Protein AF-A0A9E3W7Q7-F1 (afdb_monomer_lite)

Radius of gyration: 21.69 Å; chains: 1; bounding box: 61×56×69 Å

Structure (mmCIF, N/CA/C/O backbone):
data_AF-A0A9E3W7Q7-F1
#
_entry.id   AF-A0A9E3W7Q7-F1
#
loop_
_atom_site.group_PDB
_atom_site.id
_atom_site.type_symbol
_atom_site.label_atom_id
_atom_site.label_alt_id
_atom_site.label_comp_id
_atom_site.label_asym_id
_atom_site.label_entity_id
_atom_site.label_seq_id
_atom_site.pdbx_PDB_ins_code
_atom_site.Cartn_x
_atom_site.Cartn_y
_atom_site.Cartn_z
_atom_site.occupancy
_atom_site.B_iso_or_equiv
_atom_site.auth_seq_id
_atom_site.auth_comp_id
_atom_site.auth_asym_id
_atom_site.auth_atom_id
_atom_site.pdbx_PDB_model_num
ATOM 1 N N . LEU A 1 1 ? -32.047 -35.140 28.269 1.00 76.88 1 LEU A N 1
ATOM 2 C CA . LEU A 1 1 ? -30.563 -35.147 28.196 1.00 76.88 1 LEU A CA 1
ATOM 3 C C . LEU A 1 1 ? -30.048 -35.182 26.753 1.00 76.88 1 LEU A C 1
ATOM 5 O O . LEU A 1 1 ? -29.357 -34.247 26.372 1.00 76.88 1 LEU A O 1
ATOM 9 N N . ALA A 1 2 ? -30.439 -36.160 25.926 1.00 86.69 2 ALA A N 1
ATOM 10 C CA . ALA A 1 2 ? -29.982 -36.266 24.530 1.00 86.69 2 ALA A CA 1
ATOM 11 C C . ALA A 1 2 ? -30.275 -35.022 23.659 1.00 86.69 2 ALA A C 1
ATOM 13 O O . ALA A 1 2 ? -29.381 -34.527 22.981 1.00 86.69 2 ALA A O 1
ATOM 14 N N . LEU A 1 3 ? -31.487 -34.455 23.742 1.00 88.38 3 LEU A N 1
ATOM 15 C CA . LEU A 1 3 ? -31.876 -33.270 22.959 1.00 88.38 3 LEU A CA 1
ATOM 16 C C . LEU A 1 3 ? -31.024 -32.026 23.289 1.00 88.38 3 LEU A C 1
ATOM 18 O O . LEU A 1 3 ? -30.583 -31.310 22.395 1.00 88.38 3 L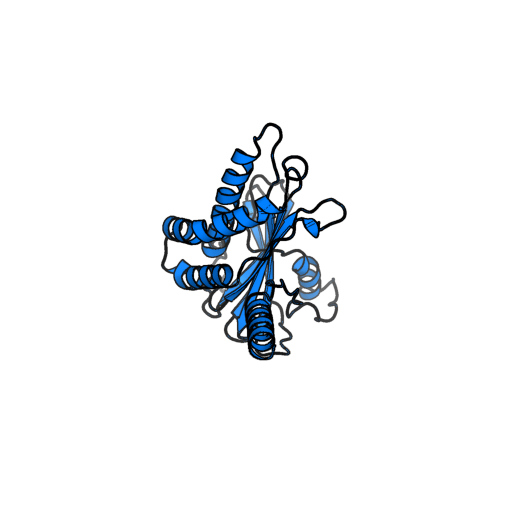EU A O 1
ATOM 22 N N . GLY A 1 4 ? -30.747 -31.794 24.577 1.00 92.69 4 GLY A N 1
ATOM 23 C CA . GLY A 1 4 ? -29.902 -30.680 25.021 1.00 92.69 4 GLY A CA 1
ATOM 24 C C . GLY A 1 4 ? -28.450 -30.837 24.569 1.00 92.69 4 GLY A C 1
ATOM 25 O O . GLY A 1 4 ? -27.809 -29.864 24.187 1.00 92.69 4 GLY A O 1
ATOM 26 N N . MET A 1 5 ? -27.955 -32.074 24.535 1.00 93.19 5 MET A N 1
ATOM 27 C CA . MET A 1 5 ? -26.606 -32.390 24.072 1.00 93.19 5 MET A CA 1
ATOM 28 C C . MET A 1 5 ? -26.451 -32.151 22.560 1.00 93.19 5 MET A C 1
ATOM 30 O O . MET A 1 5 ? -25.458 -31.562 22.137 1.00 93.19 5 MET A O 1
ATOM 34 N N . ILE A 1 6 ? -27.463 -32.512 21.760 1.00 95.31 6 ILE A N 1
ATOM 35 C CA . ILE A 1 6 ? -27.505 -32.220 20.316 1.00 95.31 6 ILE A CA 1
ATOM 36 C C . ILE A 1 6 ? -27.523 -30.705 20.071 1.00 95.31 6 ILE A C 1
ATOM 38 O O . ILE A 1 6 ? -26.766 -30.216 19.235 1.00 95.31 6 ILE A O 1
ATOM 42 N N . LEU A 1 7 ? -28.324 -29.945 20.826 1.00 95.31 7 LEU A N 1
ATOM 43 C CA . LEU A 1 7 ? -28.398 -28.487 20.686 1.00 95.31 7 LEU A CA 1
ATOM 44 C C . LEU A 1 7 ? -27.053 -27.807 21.003 1.00 95.31 7 LEU A C 1
ATOM 46 O O . LEU A 1 7 ? -26.617 -26.922 20.267 1.00 95.31 7 LEU A O 1
ATOM 50 N N . VAL A 1 8 ? -26.369 -28.241 22.068 1.00 94.62 8 VAL A N 1
ATOM 51 C CA . VAL A 1 8 ? -25.037 -27.730 22.433 1.00 94.62 8 VAL A CA 1
ATOM 52 C C . VAL A 1 8 ? -24.010 -28.057 21.350 1.00 94.62 8 VAL A C 1
ATOM 54 O O . VAL A 1 8 ? -23.246 -27.175 20.956 1.00 94.62 8 VAL A O 1
ATOM 57 N N . LEU A 1 9 ? -24.017 -29.283 20.817 1.00 94.31 9 LEU A N 1
ATOM 58 C CA . LEU A 1 9 ? -23.128 -29.682 19.725 1.00 94.31 9 LEU A CA 1
ATOM 59 C C . LEU A 1 9 ? -23.359 -28.815 18.477 1.00 94.31 9 LEU A C 1
ATOM 61 O O . LEU A 1 9 ? -22.406 -28.307 17.887 1.00 94.31 9 LEU A O 1
ATOM 65 N N . LEU A 1 10 ? -24.625 -28.584 18.119 1.00 93.88 10 LEU A N 1
ATOM 66 C CA . LEU A 1 10 ? -25.007 -27.778 16.962 1.00 93.88 10 LEU A CA 1
ATOM 67 C C . LEU A 1 10 ? -24.582 -26.312 17.135 1.00 93.88 10 LEU A C 1
ATOM 69 O O . LEU A 1 10 ? -24.034 -25.720 16.209 1.00 93.88 10 LEU A O 1
ATOM 73 N N . LEU A 1 11 ? -24.728 -25.749 18.340 1.00 92.56 11 LEU A N 1
ATOM 74 C CA . LEU A 1 11 ? -24.236 -24.409 18.678 1.00 92.56 11 LEU A CA 1
ATOM 75 C C . LEU A 1 11 ? -22.706 -24.307 18.617 1.00 92.56 11 LEU A C 1
ATOM 77 O O . LEU A 1 11 ? -22.182 -23.283 18.174 1.00 92.56 11 LEU A O 1
ATOM 81 N N . VAL A 1 12 ? -21.977 -25.348 19.030 1.00 88.81 12 VAL A N 1
ATOM 82 C CA . VAL A 1 12 ? -20.510 -25.395 18.925 1.00 88.81 12 VAL A CA 1
ATOM 83 C C . VAL A 1 12 ? -20.075 -25.472 17.462 1.00 88.81 12 VAL A C 1
ATOM 85 O O . VAL A 1 12 ? -19.219 -24.687 17.060 1.00 88.81 12 VAL A O 1
ATOM 88 N N . ILE A 1 13 ? -20.693 -26.331 16.646 1.00 86.31 13 ILE A N 1
ATOM 89 C CA . ILE A 1 13 ? -20.404 -26.437 15.206 1.00 86.31 13 ILE A CA 1
ATOM 90 C C . ILE A 1 13 ? -20.709 -25.113 14.502 1.00 86.31 13 ILE A C 1
ATOM 92 O O . ILE A 1 13 ? -19.856 -24.589 13.787 1.00 86.31 13 ILE A O 1
ATOM 96 N N . LEU A 1 14 ? -21.872 -24.513 14.767 1.00 86.19 14 LEU A N 1
ATOM 97 C CA . LEU A 1 14 ? -22.245 -23.214 14.209 1.00 86.19 14 LEU A CA 1
ATOM 98 C C . LEU A 1 14 ? -21.237 -22.130 14.626 1.00 86.19 14 LEU A C 1
ATOM 100 O O . LEU A 1 14 ? -20.771 -21.345 13.802 1.00 86.19 14 LEU A O 1
ATOM 104 N N . ARG A 1 15 ? -20.815 -22.122 15.896 1.00 79.44 15 ARG A N 1
ATOM 105 C CA . ARG A 1 15 ? -19.785 -21.208 16.410 1.00 79.44 15 ARG A CA 1
ATOM 106 C C . ARG A 1 15 ? -18.418 -21.438 15.761 1.00 79.44 15 ARG A C 1
ATOM 108 O O . ARG A 1 15 ? -17.702 -20.459 15.555 1.00 79.44 15 ARG A O 1
ATOM 115 N N . LEU A 1 16 ? -18.048 -22.680 15.453 1.00 73.00 16 LEU A N 1
ATOM 116 C CA . LEU A 1 16 ? -16.792 -23.027 14.780 1.00 73.00 16 LEU A CA 1
ATOM 117 C C . LEU A 1 16 ? -16.812 -22.628 13.300 1.00 73.00 16 LEU A C 1
ATOM 119 O O . LEU A 1 16 ? -15.831 -22.064 12.815 1.00 73.00 16 LEU A O 1
ATOM 123 N N . LEU A 1 17 ? -17.941 -22.823 12.614 1.00 69.81 17 LEU A N 1
ATOM 124 C CA . LEU A 1 17 ? -18.146 -22.390 11.229 1.00 69.81 17 LEU A CA 1
ATOM 125 C C . LEU A 1 17 ? -18.129 -20.858 11.095 1.00 69.81 17 LEU A C 1
ATOM 127 O O . LEU A 1 17 ? -17.622 -20.328 10.112 1.00 69.81 17 LEU A O 1
ATOM 131 N N . ILE A 1 18 ? -18.604 -20.133 12.112 1.00 69.44 18 ILE A N 1
ATOM 132 C CA . ILE A 1 18 ? -18.693 -18.664 12.097 1.00 69.44 18 ILE A CA 1
ATOM 133 C C . ILE A 1 18 ? -17.365 -17.969 12.494 1.00 69.44 18 ILE A C 1
ATOM 135 O O . ILE A 1 18 ? -17.230 -16.759 12.306 1.00 69.44 18 ILE A O 1
ATOM 139 N N . ARG A 1 19 ? -16.351 -18.669 13.041 1.00 52.66 19 ARG A N 1
ATOM 140 C CA . ARG A 1 19 ? -15.224 -18.011 13.755 1.00 52.66 19 ARG A CA 1
ATOM 141 C C . ARG A 1 19 ? -13.800 -18.355 13.310 1.00 52.66 19 ARG A C 1
ATOM 143 O O . ARG A 1 19 ? -12.883 -18.295 14.133 1.00 52.66 19 ARG A O 1
ATOM 150 N N . ARG A 1 20 ? -13.535 -18.598 12.025 1.00 59.47 20 ARG A N 1
ATOM 151 C CA . ARG A 1 20 ? -12.150 -18.417 11.549 1.00 59.47 20 ARG A CA 1
ATOM 152 C C . ARG A 1 20 ? -11.875 -16.921 11.422 1.00 59.47 20 ARG A C 1
ATOM 154 O O . ARG A 1 20 ? -12.367 -16.269 10.506 1.00 59.47 20 ARG A O 1
ATOM 161 N N . ARG A 1 21 ? -11.137 -16.361 12.391 1.00 61.50 21 ARG A N 1
ATOM 162 C CA . ARG A 1 21 ? -10.624 -14.988 12.280 1.00 61.50 21 ARG A CA 1
ATOM 163 C C . ARG A 1 21 ? -9.815 -14.897 10.982 1.00 61.50 21 ARG A C 1
ATOM 165 O O . ARG A 1 21 ? -9.013 -15.805 10.750 1.00 61.50 21 ARG A O 1
ATOM 172 N N . PRO A 1 22 ? -10.012 -13.854 10.161 1.00 73.75 22 PRO A N 1
ATOM 173 C CA . PRO A 1 22 ? -9.160 -13.653 9.000 1.00 73.75 22 PRO A CA 1
ATOM 174 C C . PRO A 1 22 ? -7.710 -13.563 9.486 1.00 73.75 22 PRO A C 1
ATOM 176 O O . PRO A 1 22 ? -7.423 -12.863 10.460 1.00 73.75 22 PRO A O 1
ATOM 179 N N . ARG A 1 23 ? -6.825 -14.339 8.862 1.00 78.56 23 ARG A N 1
ATOM 180 C CA . ARG A 1 23 ? -5.383 -14.279 9.089 1.00 78.56 23 ARG A CA 1
ATOM 181 C C . ARG A 1 23 ? -4.770 -13.560 7.903 1.00 78.56 23 ARG A C 1
ATOM 183 O O . ARG A 1 23 ? -5.179 -13.795 6.771 1.00 78.56 23 ARG A O 1
ATOM 190 N N . PHE A 1 24 ? -3.838 -12.665 8.189 1.00 84.75 24 PHE A N 1
ATOM 191 C CA . PHE A 1 24 ? -2.989 -12.087 7.165 1.00 84.75 24 PHE A CA 1
ATOM 192 C C . PHE A 1 24 ? -1.779 -13.006 7.024 1.00 84.75 24 PHE A C 1
ATOM 194 O O . PHE A 1 24 ? -1.037 -13.193 7.990 1.00 84.75 24 PHE A O 1
ATOM 201 N N . GLU A 1 25 ? -1.637 -13.641 5.868 1.00 80.50 25 GLU A N 1
ATOM 202 C CA . GLU A 1 25 ? -0.515 -14.530 5.584 1.00 80.50 25 GLU A CA 1
ATOM 203 C C . GLU A 1 25 ? 0.643 -13.703 5.024 1.00 80.50 25 GLU A C 1
ATOM 205 O O . GLU A 1 25 ? 0.461 -12.863 4.144 1.00 80.50 25 GLU A O 1
ATOM 210 N N . LEU A 1 26 ? 1.833 -13.891 5.594 1.00 73.25 26 LEU A N 1
ATOM 211 C CA . LEU A 1 26 ? 3.051 -13.273 5.087 1.00 73.25 26 LEU A CA 1
ATOM 212 C C . LEU A 1 26 ? 3.592 -14.168 3.980 1.00 73.25 26 LEU A C 1
ATOM 214 O O . LEU A 1 26 ? 4.138 -15.234 4.256 1.00 73.25 26 LEU A O 1
ATOM 218 N N . PHE A 1 27 ? 3.418 -13.731 2.739 1.00 81.06 27 PHE A N 1
ATOM 219 C CA . PHE A 1 27 ? 3.989 -14.407 1.585 1.00 81.06 27 PHE A CA 1
ATOM 220 C C . PHE A 1 27 ? 5.389 -13.885 1.293 1.00 81.06 27 PHE A C 1
ATOM 222 O O . PHE A 1 27 ? 5.650 -12.680 1.336 1.00 81.06 27 PHE A O 1
ATOM 229 N N . THR A 1 28 ? 6.282 -14.812 0.972 1.00 83.75 28 THR A N 1
ATOM 230 C CA . THR A 1 28 ? 7.589 -14.495 0.415 1.00 83.75 28 THR A CA 1
ATOM 231 C C . THR A 1 28 ? 7.403 -14.126 -1.060 1.00 83.75 28 THR A C 1
ATOM 233 O O . THR A 1 28 ? 6.804 -14.918 -1.789 1.00 83.75 28 THR A O 1
ATOM 236 N N . PRO A 1 29 ? 7.884 -12.955 -1.518 1.00 85.31 29 PRO A N 1
ATOM 237 C CA . PRO A 1 29 ? 7.726 -12.568 -2.913 1.00 85.31 29 PRO A CA 1
ATOM 238 C C . PRO A 1 29 ? 8.500 -13.526 -3.835 1.00 85.31 29 PRO A C 1
ATOM 240 O O . PRO A 1 29 ? 9.513 -14.101 -3.416 1.00 85.31 29 PRO A O 1
ATOM 243 N N . PRO A 1 30 ? 8.083 -13.681 -5.105 1.00 85.50 30 PRO A N 1
ATOM 244 C CA . PRO A 1 30 ? 8.624 -14.691 -6.029 1.00 85.50 30 PRO A CA 1
ATOM 245 C C . PRO A 1 30 ? 10.111 -14.496 -6.364 1.00 85.50 30 PRO A C 1
ATOM 247 O O . PRO A 1 30 ? 10.754 -15.385 -6.920 1.00 85.50 30 PRO A O 1
ATOM 250 N N . TYR A 1 31 ? 10.655 -13.326 -6.038 1.00 87.38 31 TYR A N 1
ATOM 251 C CA . TYR A 1 31 ? 12.037 -12.923 -6.271 1.00 87.38 31 TYR A CA 1
ATOM 252 C C . TYR A 1 31 ? 12.907 -12.951 -4.999 1.00 87.38 31 TYR A C 1
ATOM 254 O O . TYR A 1 31 ? 14.067 -12.550 -5.044 1.00 87.38 31 TYR A O 1
ATOM 262 N N . ALA A 1 32 ? 12.383 -13.390 -3.848 1.00 85.94 32 ALA A N 1
ATOM 263 C CA . ALA A 1 32 ? 13.155 -13.394 -2.598 1.00 85.94 32 ALA A CA 1
ATOM 264 C C . ALA A 1 32 ? 14.272 -14.448 -2.569 1.00 85.94 32 ALA A C 1
ATOM 266 O O . ALA A 1 32 ? 15.260 -14.269 -1.867 1.00 85.94 32 ALA A O 1
ATOM 267 N N . ASN A 1 33 ? 14.104 -15.543 -3.317 1.00 83.88 33 ASN A N 1
ATOM 268 C CA . ASN A 1 33 ? 15.030 -16.679 -3.330 1.00 83.88 33 ASN A CA 1
ATOM 269 C C . ASN A 1 33 ? 16.037 -16.616 -4.489 1.00 83.88 33 ASN A C 1
ATOM 271 O O . ASN A 1 33 ? 16.704 -17.607 -4.784 1.00 83.88 33 ASN A O 1
ATOM 275 N N . VAL A 1 34 ? 16.138 -15.472 -5.169 1.00 83.62 34 VAL A N 1
ATOM 276 C CA . VAL A 1 34 ? 17.119 -15.278 -6.240 1.00 83.62 34 VAL A CA 1
ATOM 277 C C . VAL A 1 34 ? 18.520 -15.239 -5.614 1.00 83.62 34 VAL A C 1
ATOM 279 O O . VAL A 1 34 ? 18.724 -14.475 -4.665 1.00 83.62 34 VAL A O 1
ATOM 282 N N . PRO A 1 35 ? 19.492 -16.030 -6.113 1.00 87.69 35 PRO A N 1
ATOM 283 C CA . PRO A 1 35 ? 20.858 -15.998 -5.604 1.00 87.69 35 PRO A CA 1
ATOM 284 C C . PRO A 1 35 ? 21.438 -14.575 -5.604 1.00 87.69 35 PRO A C 1
ATOM 286 O O . PRO A 1 35 ? 21.110 -13.781 -6.492 1.00 87.69 35 PRO A O 1
ATOM 289 N N . PRO A 1 36 ? 22.306 -14.224 -4.639 1.00 88.81 36 PRO A N 1
ATOM 290 C CA . PRO A 1 36 ? 22.989 -12.938 -4.654 1.00 88.81 36 PRO A CA 1
ATOM 291 C C . PRO A 1 36 ? 23.775 -12.749 -5.954 1.00 88.81 36 PRO A C 1
ATOM 293 O O . PRO A 1 36 ? 24.607 -13.580 -6.321 1.00 88.81 36 PRO A O 1
ATOM 296 N N . MET A 1 37 ? 23.513 -11.648 -6.650 1.00 91.00 37 MET A N 1
ATOM 297 C CA . MET A 1 37 ? 24.225 -11.257 -7.862 1.00 91.00 37 MET A CA 1
ATOM 298 C C . MET A 1 37 ? 25.388 -10.324 -7.514 1.00 91.00 37 MET A C 1
ATOM 300 O O . MET A 1 37 ? 25.354 -9.598 -6.519 1.00 91.00 37 MET A O 1
ATOM 304 N N . ALA A 1 38 ? 26.431 -10.307 -8.347 1.00 93.88 38 ALA A N 1
ATOM 305 C CA . ALA A 1 38 ? 27.590 -9.448 -8.121 1.00 93.88 38 ALA A CA 1
ATOM 306 C C . ALA A 1 38 ? 27.182 -7.953 -8.121 1.00 93.88 38 ALA A C 1
ATOM 308 O O . ALA A 1 38 ? 26.633 -7.489 -9.127 1.00 93.88 38 ALA A O 1
ATOM 309 N N . PRO A 1 39 ? 27.483 -7.169 -7.062 1.00 93.19 39 PRO A N 1
ATOM 310 C CA . PRO A 1 39 ? 27.057 -5.766 -6.951 1.00 93.19 39 PRO A CA 1
ATOM 311 C C . PRO A 1 39 ? 27.607 -4.833 -8.037 1.00 93.19 39 PRO A C 1
ATOM 313 O O . PRO A 1 39 ? 27.055 -3.762 -8.271 1.00 93.19 39 PRO A O 1
ATOM 316 N N . SER A 1 40 ? 28.693 -5.225 -8.708 1.00 95.12 40 SER A N 1
ATOM 317 C CA . SER A 1 40 ? 29.266 -4.493 -9.844 1.00 95.12 40 SER A CA 1
ATOM 318 C C . SER A 1 40 ? 28.431 -4.608 -11.125 1.00 95.12 40 SER A C 1
ATOM 320 O O . SER A 1 40 ? 28.627 -3.830 -12.057 1.00 95.12 40 SER A O 1
ATOM 322 N N . THR A 1 41 ? 27.491 -5.554 -11.187 1.00 93.88 41 THR A N 1
ATOM 323 C CA . THR A 1 41 ? 26.603 -5.758 -12.338 1.00 93.88 41 THR A CA 1
ATOM 324 C C . THR A 1 41 ? 25.315 -4.949 -12.194 1.00 93.88 41 THR A C 1
ATOM 326 O O . THR A 1 41 ? 24.871 -4.643 -11.087 1.00 93.88 41 THR A O 1
ATOM 329 N N . ASN A 1 42 ? 24.653 -4.643 -13.315 1.00 92.31 42 ASN A N 1
ATOM 330 C CA . ASN A 1 42 ? 23.340 -3.985 -13.289 1.00 92.31 42 ASN A CA 1
ATOM 331 C C . ASN A 1 42 ? 22.311 -4.784 -12.479 1.00 92.31 42 ASN A C 1
ATOM 333 O O . ASN A 1 42 ? 21.555 -4.202 -11.706 1.00 92.31 42 ASN A O 1
ATOM 337 N N . ALA A 1 43 ? 22.315 -6.109 -12.619 1.00 90.88 43 ALA A N 1
ATOM 338 C CA . ALA A 1 43 ? 21.373 -6.979 -11.932 1.00 90.88 43 ALA A CA 1
ATOM 339 C C . ALA A 1 43 ? 21.616 -7.007 -10.409 1.00 90.88 43 ALA A C 1
ATOM 341 O O . ALA A 1 43 ? 20.667 -6.867 -9.643 1.00 90.88 43 ALA A O 1
ATOM 342 N N . GLY A 1 44 ? 22.878 -7.047 -9.960 1.00 92.25 44 GLY A N 1
ATOM 343 C CA . GLY A 1 44 ? 23.214 -6.929 -8.535 1.00 92.25 44 GLY A CA 1
ATOM 344 C C . GLY A 1 44 ? 22.839 -5.574 -7.931 1.00 92.25 44 GLY A C 1
ATOM 345 O O . GLY A 1 44 ? 22.298 -5.523 -6.827 1.00 92.25 44 GLY A O 1
ATOM 346 N N . ARG A 1 45 ? 23.032 -4.469 -8.669 1.00 93.44 45 ARG A N 1
ATOM 347 C CA . ARG A 1 45 ? 22.561 -3.142 -8.226 1.00 93.44 45 ARG A CA 1
ATOM 348 C C . ARG A 1 45 ? 21.041 -3.098 -8.076 1.00 93.44 45 ARG A C 1
ATOM 350 O O . ARG A 1 45 ? 20.560 -2.599 -7.063 1.00 93.44 45 ARG A O 1
ATOM 357 N N . ARG A 1 46 ? 20.303 -3.661 -9.043 1.00 93.81 46 ARG A N 1
ATOM 358 C CA . ARG A 1 46 ? 18.835 -3.789 -9.008 1.00 93.81 46 ARG A CA 1
ATOM 359 C C . ARG A 1 46 ? 18.353 -4.606 -7.822 1.00 93.81 46 ARG A C 1
ATOM 361 O O . ARG A 1 46 ? 17.512 -4.129 -7.068 1.00 93.81 46 ARG A O 1
ATOM 368 N N . GLN A 1 47 ? 18.950 -5.776 -7.602 1.00 90.81 47 GLN A N 1
ATOM 369 C CA . GLN A 1 47 ? 18.655 -6.623 -6.447 1.00 90.81 47 GLN A CA 1
ATOM 370 C C . GLN A 1 47 ? 18.853 -5.866 -5.125 1.00 90.81 47 GLN A C 1
ATOM 372 O O . GLN A 1 47 ? 18.037 -6.006 -4.217 1.00 90.81 47 GLN A O 1
ATOM 377 N N . GLY A 1 48 ? 19.889 -5.023 -5.031 1.00 90.31 48 GLY A N 1
ATOM 378 C CA . GLY A 1 48 ? 20.169 -4.216 -3.843 1.00 90.31 48 GLY A CA 1
ATOM 379 C C . GLY A 1 48 ? 19.050 -3.237 -3.481 1.00 90.31 48 GLY A C 1
ATOM 380 O O . GLY A 1 48 ? 18.694 -3.129 -2.311 1.00 90.31 48 GLY A O 1
ATOM 381 N N . TRP A 1 49 ? 18.459 -2.549 -4.463 1.00 92.81 49 TRP A N 1
ATOM 382 C CA . TRP A 1 49 ? 17.414 -1.557 -4.189 1.00 92.81 49 TRP A CA 1
ATOM 383 C C . TRP A 1 49 ? 15.981 -2.117 -4.244 1.00 92.81 49 TRP A C 1
ATOM 385 O O . TRP A 1 49 ? 15.070 -1.549 -3.642 1.00 92.81 49 TRP A O 1
ATOM 395 N N . GLN A 1 50 ? 15.772 -3.264 -4.894 1.00 92.44 50 GLN A N 1
ATOM 396 C CA . GLN A 1 50 ? 14.462 -3.893 -5.091 1.00 92.44 50 GLN A CA 1
ATOM 397 C C . GLN A 1 50 ? 13.687 -4.143 -3.786 1.00 92.44 50 GLN A C 1
ATOM 399 O O . GLN A 1 50 ? 12.482 -3.895 -3.726 1.00 92.44 50 GLN A O 1
ATOM 404 N N . PHE A 1 51 ? 14.356 -4.589 -2.718 1.00 89.81 51 PHE A N 1
ATOM 405 C CA . PHE A 1 51 ? 13.704 -4.871 -1.429 1.00 89.81 51 PHE A CA 1
ATOM 406 C C . PHE A 1 51 ? 13.183 -3.614 -0.715 1.00 89.81 51 PHE A C 1
ATOM 408 O O . PHE A 1 51 ? 12.342 -3.713 0.181 1.00 89.81 51 PHE A O 1
ATOM 415 N N . HIS A 1 52 ? 13.635 -2.425 -1.118 1.00 93.44 52 HIS A N 1
ATOM 416 C CA . HIS A 1 52 ? 13.157 -1.154 -0.574 1.00 93.44 52 HIS A CA 1
ATOM 417 C C . HIS A 1 52 ? 11.873 -0.656 -1.254 1.00 93.44 52 HIS A C 1
ATOM 419 O O . HIS A 1 52 ? 11.218 0.244 -0.734 1.00 93.44 52 HIS A O 1
ATOM 425 N N . ALA A 1 53 ? 11.459 -1.271 -2.365 1.00 94.56 53 ALA A N 1
ATOM 426 C CA . ALA A 1 53 ? 10.230 -0.934 -3.074 1.00 94.56 53 ALA A CA 1
ATOM 427 C C . ALA A 1 53 ? 8.992 -1.524 -2.368 1.00 94.56 53 ALA A C 1
ATOM 429 O O . ALA A 1 53 ? 8.547 -2.644 -2.643 1.00 94.56 53 ALA A O 1
ATOM 430 N N . GLN A 1 54 ? 8.437 -0.772 -1.418 1.00 94.62 54 GLN A N 1
ATOM 431 C CA . GLN A 1 54 ? 7.370 -1.268 -0.540 1.00 94.62 54 GLN A CA 1
ATOM 432 C C . GLN A 1 54 ? 5.963 -1.159 -1.137 1.00 94.62 54 GLN A C 1
ATOM 434 O O . GLN A 1 54 ? 5.089 -1.933 -0.752 1.00 94.62 54 GLN A O 1
ATOM 439 N N . ASN A 1 55 ? 5.718 -0.211 -2.041 1.00 95.56 55 ASN A N 1
ATOM 440 C CA . ASN A 1 55 ? 4.398 0.063 -2.612 1.00 95.56 55 ASN A CA 1
ATOM 441 C C . ASN A 1 55 ? 4.513 0.805 -3.958 1.00 95.56 55 ASN A C 1
ATOM 443 O O . ASN A 1 55 ? 5.615 0.969 -4.485 1.00 95.56 55 ASN A O 1
ATOM 447 N N . ASP A 1 56 ? 3.380 1.225 -4.514 1.00 95.56 56 ASP A N 1
ATOM 448 C CA . ASP A 1 56 ? 3.261 1.908 -5.805 1.00 95.56 56 ASP A CA 1
ATOM 449 C C . ASP A 1 56 ? 3.227 3.438 -5.724 1.00 95.56 56 ASP A C 1
ATOM 451 O O . ASP A 1 56 ? 2.999 4.085 -6.750 1.00 95.56 56 ASP A O 1
ATOM 455 N N . GLN A 1 57 ? 3.426 4.030 -4.540 1.00 93.44 57 GLN A N 1
ATOM 456 C CA . GLN A 1 57 ? 3.278 5.473 -4.384 1.00 93.44 57 GLN A CA 1
ATOM 457 C C . GLN A 1 57 ? 4.218 6.216 -5.339 1.00 93.44 57 GLN A C 1
ATOM 459 O O . GLN A 1 57 ? 5.385 5.830 -5.500 1.00 93.44 57 GLN A O 1
ATOM 464 N N . PRO A 1 58 ? 3.728 7.279 -5.996 1.00 88.69 58 PRO A N 1
ATOM 465 C CA . PRO A 1 58 ? 4.580 8.124 -6.811 1.00 88.69 58 PRO A CA 1
ATOM 466 C C . PRO A 1 58 ? 5.629 8.825 -5.938 1.00 88.69 58 PRO A C 1
ATOM 468 O O . PRO A 1 58 ? 5.429 8.980 -4.727 1.00 88.69 58 PRO A O 1
ATOM 471 N N . PRO A 1 59 ? 6.734 9.288 -6.543 1.00 86.56 59 PRO A N 1
ATOM 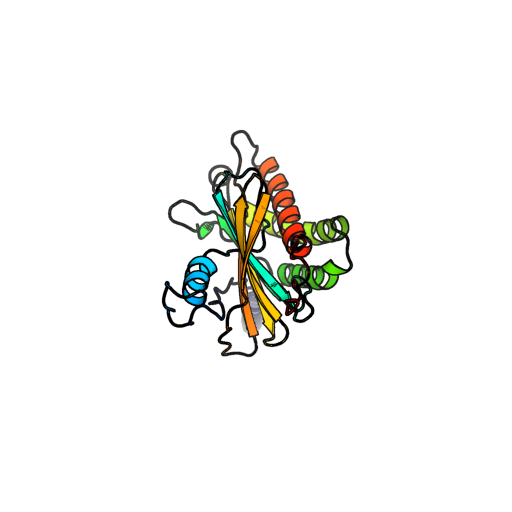472 C CA . PRO A 1 59 ? 7.640 10.198 -5.866 1.00 86.56 59 PRO A CA 1
ATOM 473 C C . PRO A 1 59 ? 6.874 11.413 -5.328 1.00 86.56 59 PRO A C 1
ATOM 475 O O . PRO A 1 59 ? 6.074 12.024 -6.040 1.00 86.56 59 PRO A O 1
ATOM 478 N N . TYR A 1 60 ? 7.094 11.749 -4.061 1.00 83.38 60 TYR A N 1
ATOM 479 C CA . TYR A 1 60 ? 6.378 12.832 -3.395 1.00 83.38 60 TYR A CA 1
ATOM 480 C C . TYR A 1 60 ? 7.136 14.161 -3.497 1.00 83.38 60 TYR A C 1
ATOM 482 O O . TYR A 1 60 ? 8.341 14.210 -3.751 1.00 83.38 60 TYR A O 1
ATOM 490 N N . TYR A 1 61 ? 6.404 15.252 -3.280 1.00 79.44 61 TYR A N 1
ATOM 491 C CA . TYR A 1 61 ? 6.941 16.598 -3.106 1.00 79.44 61 TYR A CA 1
ATOM 492 C C . TYR A 1 61 ? 6.466 17.170 -1.759 1.00 79.44 61 TYR A C 1
ATOM 494 O O . TYR A 1 61 ? 5.355 16.847 -1.332 1.00 79.44 61 TYR A O 1
ATOM 502 N N . PRO A 1 62 ? 7.249 18.048 -1.103 1.00 84.56 62 PRO A N 1
ATOM 503 C CA . PRO A 1 62 ? 8.613 18.445 -1.457 1.00 84.56 62 PRO A CA 1
ATOM 504 C C . PRO A 1 62 ? 9.630 17.328 -1.167 1.00 84.56 62 PRO A C 1
ATOM 506 O O . PRO A 1 62 ? 9.414 16.493 -0.291 1.00 84.56 62 PRO A O 1
ATOM 509 N N . ALA A 1 63 ? 10.742 17.331 -1.899 1.00 84.69 63 ALA A N 1
ATOM 510 C CA . ALA A 1 63 ? 11.888 16.461 -1.659 1.00 84.69 63 ALA A CA 1
ATOM 511 C C . ALA A 1 63 ? 13.187 17.232 -1.944 1.00 84.69 63 ALA A C 1
ATOM 513 O O . ALA A 1 63 ? 13.188 18.172 -2.744 1.00 84.69 63 ALA A O 1
ATOM 514 N N . ASP A 1 64 ? 14.272 16.847 -1.272 1.00 89.44 64 ASP A N 1
ATOM 515 C CA . ASP A 1 64 ? 15.574 17.506 -1.400 1.00 89.44 64 ASP A CA 1
ATOM 516 C C . ASP A 1 64 ? 16.293 17.084 -2.686 1.00 89.44 64 ASP A C 1
ATOM 518 O O . ASP A 1 64 ? 16.173 15.945 -3.143 1.00 89.44 64 ASP A O 1
ATOM 522 N N . ALA A 1 65 ? 17.079 17.989 -3.274 1.00 89.06 65 ALA A N 1
ATOM 523 C CA . ALA A 1 65 ? 17.889 17.663 -4.445 1.00 89.06 65 ALA A CA 1
ATOM 524 C C . ALA A 1 65 ? 18.808 16.464 -4.150 1.00 89.06 65 ALA A C 1
ATOM 526 O O . ALA A 1 65 ? 19.480 16.420 -3.120 1.00 89.06 65 ALA A O 1
ATOM 527 N N . GLY A 1 66 ? 18.828 15.487 -5.056 1.00 90.69 66 GLY A N 1
ATOM 528 C CA . GLY A 1 66 ? 19.543 14.230 -4.856 1.00 90.69 66 GLY A CA 1
ATOM 529 C C . GLY A 1 66 ? 18.762 13.144 -4.111 1.00 90.69 66 GLY A C 1
ATOM 530 O O . GLY A 1 66 ? 19.297 12.050 -3.919 1.00 90.69 66 GLY A O 1
ATOM 531 N N . ALA A 1 67 ? 17.508 13.395 -3.721 1.00 93.38 67 ALA A N 1
ATOM 532 C CA . ALA A 1 67 ? 16.635 12.361 -3.180 1.00 93.38 67 ALA A CA 1
ATOM 533 C C . ALA A 1 67 ? 16.424 11.219 -4.187 1.00 93.38 67 ALA A C 1
ATOM 535 O O . ALA A 1 67 ? 16.386 11.422 -5.404 1.00 93.38 67 ALA A O 1
ATOM 536 N N . THR A 1 68 ? 16.250 10.008 -3.663 1.00 94.12 68 THR A N 1
ATOM 537 C CA . THR A 1 68 ? 15.875 8.824 -4.441 1.00 94.12 68 THR A CA 1
ATOM 538 C C . THR A 1 68 ? 14.488 8.364 -4.030 1.00 94.12 68 THR A C 1
ATOM 540 O O . THR A 1 68 ? 14.090 8.515 -2.875 1.00 94.12 68 THR A O 1
ATOM 543 N N . HIS A 1 69 ? 13.748 7.801 -4.978 1.00 94.50 69 HIS A N 1
ATOM 544 C CA . HIS A 1 69 ? 12.457 7.178 -4.709 1.00 94.50 69 HIS A CA 1
ATOM 545 C C . HIS A 1 69 ? 12.374 5.859 -5.453 1.00 94.50 69 HIS A C 1
ATOM 547 O O . HIS A 1 69 ? 12.780 5.765 -6.608 1.00 94.50 69 HIS A O 1
ATOM 553 N N . ILE A 1 70 ? 11.857 4.835 -4.789 1.00 95.00 70 ILE A N 1
ATOM 554 C CA . ILE A 1 70 ? 11.737 3.497 -5.354 1.00 95.00 70 ILE A CA 1
ATOM 555 C C . ILE A 1 70 ? 10.297 3.056 -5.176 1.00 95.00 70 ILE A C 1
ATOM 557 O O . ILE A 1 70 ? 9.740 3.174 -4.084 1.00 95.00 70 ILE A O 1
ATOM 561 N N . ARG A 1 71 ? 9.711 2.496 -6.229 1.00 95.00 71 ARG A N 1
ATOM 562 C CA . ARG A 1 71 ? 8.367 1.925 -6.162 1.00 95.00 71 ARG A CA 1
ATOM 563 C C . ARG A 1 71 ? 8.267 0.599 -6.895 1.00 95.00 71 ARG A C 1
ATOM 565 O O . ARG A 1 71 ? 9.091 0.274 -7.750 1.00 95.00 71 ARG A O 1
ATOM 572 N N . LYS A 1 72 ? 7.243 -0.163 -6.526 1.00 95.06 72 LYS A N 1
ATOM 573 C CA . LYS A 1 72 ? 6.883 -1.457 -7.098 1.00 95.06 72 LYS A CA 1
ATOM 574 C C . LYS A 1 72 ? 5.463 -1.382 -7.632 1.00 95.06 72 LYS A C 1
ATOM 576 O O . LYS A 1 72 ? 4.536 -1.029 -6.911 1.00 95.06 72 LYS A O 1
ATOM 581 N N . LEU A 1 73 ? 5.283 -1.788 -8.872 1.00 95.44 73 LEU A N 1
ATOM 582 C CA . LEU A 1 73 ? 4.044 -1.714 -9.621 1.00 95.44 73 LEU A CA 1
ATOM 583 C C . LEU A 1 73 ? 3.558 -3.127 -9.923 1.00 95.44 73 LEU A C 1
ATOM 585 O O . LEU A 1 73 ? 4.298 -3.934 -10.487 1.00 95.44 73 LEU A O 1
ATOM 589 N N . LEU A 1 74 ? 2.314 -3.410 -9.553 1.00 95.69 74 LEU A N 1
ATOM 590 C CA . LEU A 1 74 ? 1.606 -4.625 -9.940 1.00 95.69 74 LEU A CA 1
ATOM 591 C C . LEU A 1 74 ? 0.824 -4.329 -11.212 1.00 95.69 74 LEU A C 1
ATOM 593 O O . LEU A 1 74 ? -0.009 -3.421 -11.232 1.00 95.69 74 LEU A O 1
ATOM 597 N N . ILE A 1 75 ? 1.125 -5.055 -12.283 1.00 95.19 75 ILE A N 1
ATOM 598 C CA . ILE A 1 75 ? 0.599 -4.783 -13.623 1.00 95.19 75 ILE A CA 1
ATOM 599 C C . ILE A 1 75 ? 0.118 -6.103 -14.238 1.00 95.19 75 ILE A C 1
ATOM 601 O O . ILE A 1 75 ? 0.692 -7.158 -13.964 1.00 95.19 75 ILE A O 1
ATOM 605 N N . GLY A 1 76 ? -0.936 -6.057 -15.050 1.00 94.38 76 GLY A N 1
ATOM 606 C CA . GLY A 1 76 ? -1.320 -7.169 -15.918 1.00 94.38 76 GLY A CA 1
ATOM 607 C C . GLY A 1 76 ? -0.369 -7.318 -17.108 1.00 94.38 76 GLY A C 1
ATOM 608 O O . GLY A 1 76 ? 0.429 -6.427 -17.412 1.00 94.38 76 GLY A O 1
ATOM 609 N N . MET A 1 77 ? -0.451 -8.439 -17.827 1.00 93.88 77 MET A N 1
ATOM 610 C CA . MET A 1 77 ? 0.317 -8.615 -19.075 1.00 93.88 77 MET A CA 1
ATOM 611 C C . MET A 1 77 ? -0.020 -7.581 -20.158 1.00 93.88 77 MET A C 1
ATOM 613 O O . MET A 1 77 ? 0.807 -7.317 -21.027 1.00 93.88 77 MET A O 1
ATOM 617 N N . ASP A 1 78 ? -1.213 -6.998 -20.089 1.00 91.19 78 ASP A N 1
ATOM 618 C CA . ASP A 1 78 ? -1.729 -5.950 -20.971 1.00 91.19 78 ASP A CA 1
ATOM 619 C C . ASP A 1 78 ? -1.224 -4.539 -20.618 1.00 91.19 78 ASP A C 1
ATOM 621 O O . ASP A 1 78 ? -1.547 -3.579 -21.313 1.00 91.19 78 ASP A O 1
ATOM 625 N N . GLY A 1 79 ? -0.433 -4.395 -19.550 1.00 90.56 79 GLY A N 1
ATOM 626 C CA . GLY A 1 79 ? 0.038 -3.097 -19.069 1.00 90.56 79 GLY A CA 1
ATOM 627 C C . GLY A 1 79 ? -0.946 -2.388 -18.134 1.00 90.56 79 GLY A C 1
ATOM 628 O O . GLY A 1 79 ? -0.617 -1.325 -17.606 1.00 90.56 79 GLY A O 1
ATOM 629 N N . THR A 1 80 ? -2.121 -2.969 -17.872 1.00 91.88 80 THR A N 1
ATOM 630 C CA . THR A 1 80 ? -3.119 -2.373 -16.983 1.00 91.88 80 THR A CA 1
ATOM 631 C C . THR A 1 80 ? -2.650 -2.455 -15.533 1.00 91.88 80 THR A C 1
ATOM 633 O O . THR A 1 80 ? -2.307 -3.531 -15.031 1.00 91.88 80 THR A O 1
ATOM 636 N N . LYS A 1 81 ? -2.664 -1.322 -14.820 1.00 92.81 81 LYS A N 1
ATOM 637 C CA . LYS A 1 81 ? -2.357 -1.276 -13.383 1.00 92.81 81 LYS A CA 1
ATOM 638 C C . LYS A 1 81 ? -3.302 -2.206 -12.619 1.00 92.81 81 LYS A C 1
ATOM 640 O O . LYS A 1 81 ? -4.517 -2.111 -12.761 1.00 92.81 81 LYS A O 1
ATOM 645 N N . MET A 1 82 ? -2.733 -3.105 -11.819 1.00 93.94 82 MET A N 1
ATOM 646 C CA . MET A 1 82 ? -3.446 -4.160 -11.087 1.00 93.94 82 MET A CA 1
ATOM 647 C C . MET A 1 82 ? -4.315 -5.086 -11.959 1.00 93.94 82 MET A C 1
ATOM 649 O O . MET A 1 82 ? -5.178 -5.786 -11.433 1.00 93.94 82 MET A O 1
ATOM 653 N N . GLY A 1 83 ? -4.085 -5.140 -13.276 1.00 94.25 83 GLY A N 1
ATOM 654 C CA . GLY A 1 83 ? -4.741 -6.109 -14.153 1.00 94.25 83 GLY A CA 1
ATOM 655 C C . GLY A 1 83 ? -4.424 -7.540 -13.709 1.00 94.25 83 GLY A C 1
ATOM 656 O O . GLY A 1 83 ? -3.261 -7.865 -13.488 1.00 94.25 83 GLY A O 1
ATOM 657 N N . ASN A 1 84 ? -5.453 -8.376 -13.552 1.00 95.56 84 ASN A N 1
ATOM 658 C CA . ASN A 1 84 ? -5.364 -9.771 -13.087 1.00 95.56 84 ASN A CA 1
ATOM 659 C C . ASN A 1 84 ? -4.746 -9.974 -11.685 1.00 95.56 84 ASN A C 1
ATOM 661 O O . ASN A 1 84 ? -4.382 -11.096 -11.333 1.00 95.56 84 ASN A O 1
ATOM 665 N N . TRP A 1 85 ? -4.647 -8.915 -10.873 1.00 96.50 85 TRP A N 1
ATOM 666 C CA . TRP A 1 85 ? -4.261 -9.012 -9.466 1.00 96.50 85 TRP A CA 1
ATOM 667 C C . TRP A 1 85 ? -5.492 -8.959 -8.561 1.00 96.50 85 TRP A C 1
ATOM 669 O O . TRP A 1 85 ? -6.257 -7.994 -8.576 1.00 96.50 85 TRP A O 1
ATOM 679 N N . ASP A 1 86 ? -5.641 -9.964 -7.706 1.00 96.81 86 ASP A N 1
ATOM 680 C CA . ASP A 1 86 ? -6.663 -10.018 -6.670 1.00 96.81 86 ASP A CA 1
ATOM 681 C C . ASP A 1 86 ? -6.105 -9.550 -5.326 1.00 96.81 86 ASP A C 1
ATOM 683 O O . ASP A 1 86 ? -5.026 -9.956 -4.897 1.00 96.81 86 ASP A O 1
ATOM 687 N N . VAL A 1 87 ? -6.880 -8.743 -4.601 1.00 96.75 87 VAL A N 1
ATOM 688 C CA . VAL A 1 87 ? -6.592 -8.401 -3.205 1.00 96.75 87 VAL A CA 1
ATOM 689 C C . VAL A 1 87 ? -7.047 -9.557 -2.319 1.00 96.75 87 VAL A C 1
ATOM 691 O O . VAL A 1 87 ? -8.247 -9.781 -2.120 1.00 96.75 87 VAL A O 1
ATOM 694 N N . THR A 1 88 ? -6.095 -10.261 -1.717 1.00 95.31 88 THR A N 1
ATOM 695 C CA . THR A 1 88 ? -6.359 -11.444 -0.883 1.00 95.31 88 THR A CA 1
ATOM 696 C C . THR A 1 88 ? -6.408 -11.113 0.604 1.00 95.31 88 THR A C 1
ATOM 698 O O . THR A 1 88 ? -7.160 -11.735 1.362 1.00 95.31 88 THR A O 1
ATOM 701 N N . GLY A 1 89 ? -5.695 -10.072 1.032 1.00 95.94 89 GLY A N 1
ATOM 702 C CA . GLY A 1 89 ? -5.611 -9.676 2.433 1.00 95.94 89 GLY A CA 1
ATOM 703 C C . GLY A 1 89 ? -5.382 -8.184 2.608 1.00 95.94 89 GLY A C 1
ATOM 704 O O . GLY A 1 89 ? -4.752 -7.534 1.786 1.00 95.94 89 GLY A O 1
ATOM 705 N N . MET A 1 90 ? -5.871 -7.637 3.719 1.00 97.25 90 MET A N 1
ATOM 706 C CA . MET A 1 90 ? -5.474 -6.309 4.181 1.00 97.25 90 MET A CA 1
ATOM 707 C C . MET A 1 90 ? -5.267 -6.344 5.687 1.00 97.25 90 MET A C 1
ATOM 709 O O . MET A 1 90 ? -6.081 -6.928 6.412 1.00 97.25 90 MET A O 1
ATOM 713 N N . ARG A 1 91 ? -4.214 -5.691 6.166 1.00 97.44 91 ARG A N 1
ATOM 714 C CA . ARG A 1 91 ? -3.898 -5.574 7.587 1.00 97.44 91 ARG A CA 1
ATOM 715 C C . ARG A 1 91 ? -3.550 -4.137 7.934 1.00 97.44 91 ARG A C 1
ATOM 717 O O . ARG A 1 91 ? -2.840 -3.474 7.199 1.00 97.44 91 ARG A O 1
ATOM 724 N N . MET A 1 92 ? -4.046 -3.672 9.072 1.00 97.75 92 MET A N 1
ATOM 725 C CA . MET A 1 92 ? -3.705 -2.376 9.637 1.00 97.75 92 MET A CA 1
ATOM 726 C C . MET A 1 92 ? -3.203 -2.566 11.059 1.00 97.75 92 MET A C 1
ATOM 728 O O . MET A 1 92 ? -3.824 -3.285 11.847 1.00 97.75 92 MET A O 1
ATOM 732 N N . ASN A 1 93 ? -2.087 -1.933 11.396 1.00 97.44 93 ASN A N 1
ATOM 733 C CA . ASN A 1 93 ? -1.520 -1.984 12.734 1.00 97.44 93 ASN A CA 1
ATOM 734 C C . ASN A 1 93 ? -0.655 -0.753 13.021 1.00 97.44 93 ASN A C 1
ATOM 736 O O . ASN A 1 93 ? -0.044 -0.181 12.129 1.00 97.44 93 ASN A O 1
ATOM 740 N N . GLN A 1 94 ? -0.583 -0.350 14.283 1.00 98.25 94 GLN A N 1
ATOM 741 C CA . GLN A 1 94 ? 0.374 0.655 14.730 1.00 98.25 94 GLN A CA 1
ATOM 742 C C . GLN A 1 94 ? 1.783 0.073 14.770 1.00 98.25 94 GLN A C 1
ATOM 744 O O . GLN A 1 94 ? 1.959 -1.133 14.986 1.00 98.25 94 GLN A O 1
ATOM 749 N N . TYR A 1 95 ? 2.777 0.937 14.620 1.00 97.81 95 TYR A N 1
ATOM 750 C CA . TYR A 1 95 ? 4.174 0.584 14.822 1.00 97.81 95 TYR A CA 1
ATOM 751 C C . TYR A 1 95 ? 4.930 1.693 15.555 1.00 97.81 95 TYR A C 1
ATOM 753 O O . TYR A 1 95 ? 4.492 2.841 15.603 1.00 97.81 95 TYR A O 1
ATOM 761 N N . ASP A 1 96 ? 6.051 1.327 16.160 1.00 96.31 96 ASP A N 1
ATOM 762 C CA . ASP A 1 96 ? 7.014 2.236 16.774 1.00 96.31 96 ASP A CA 1
ATOM 763 C C . ASP A 1 96 ? 8.442 1.868 16.329 1.00 96.31 96 ASP A C 1
ATOM 765 O O . ASP A 1 96 ? 8.629 1.104 15.379 1.00 96.31 96 ASP A O 1
ATOM 769 N N . GLN A 1 97 ? 9.456 2.419 17.001 1.00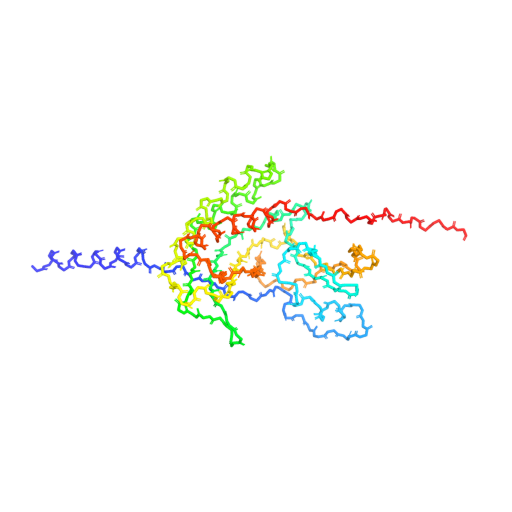 95.00 97 GLN A N 1
ATOM 770 C CA . GLN A 1 97 ? 10.869 2.142 16.713 1.00 95.00 97 GLN A CA 1
ATOM 771 C C . GLN A 1 97 ? 11.267 0.661 16.857 1.00 95.00 97 GLN A C 1
ATOM 773 O O . GLN A 1 97 ? 12.258 0.240 16.270 1.00 95.00 97 GLN A O 1
ATOM 778 N N . TYR A 1 98 ? 10.512 -0.131 17.622 1.00 95.25 98 TYR A N 1
ATOM 779 C CA . TYR A 1 98 ? 10.736 -1.566 17.808 1.00 95.25 98 TYR A CA 1
ATOM 780 C C . TYR A 1 98 ? 9.924 -2.416 16.825 1.00 95.25 98 TYR A C 1
ATOM 782 O O . TYR A 1 98 ? 10.077 -3.636 16.775 1.00 95.25 98 TYR A O 1
ATOM 790 N N . GLY A 1 99 ? 9.062 -1.779 16.032 1.00 95.31 99 GLY A N 1
ATOM 791 C CA . GLY A 1 99 ? 8.282 -2.410 14.984 1.00 95.31 99 GLY A CA 1
ATOM 792 C C . GLY A 1 99 ? 6.794 -2.484 15.302 1.00 95.31 99 GLY A C 1
ATOM 793 O O . GLY A 1 99 ? 6.191 -1.594 15.897 1.00 95.31 99 GLY A O 1
ATOM 794 N N . ARG A 1 100 ? 6.160 -3.538 14.792 1.00 95.81 100 ARG A N 1
ATOM 795 C CA . ARG A 1 100 ? 4.704 -3.671 14.693 1.00 95.81 100 ARG A CA 1
ATOM 796 C C . ARG A 1 100 ? 4.057 -4.063 16.024 1.00 95.81 100 ARG A C 1
ATOM 798 O O . ARG A 1 100 ? 4.411 -5.064 16.637 1.00 95.81 100 ARG A O 1
ATOM 805 N N . ILE A 1 101 ? 3.014 -3.336 16.423 1.00 96.81 101 ILE A N 1
ATOM 806 C CA . ILE A 1 101 ? 2.308 -3.543 17.693 1.00 96.81 101 ILE A CA 1
ATOM 807 C C . ILE A 1 101 ? 1.126 -4.499 17.493 1.00 96.81 101 ILE A C 1
ATOM 809 O O . ILE A 1 101 ? 0.031 -4.090 17.096 1.00 96.81 101 ILE A O 1
ATOM 813 N N . ALA A 1 102 ? 1.315 -5.774 17.842 1.00 94.50 102 ALA A N 1
ATOM 814 C CA . ALA A 1 102 ? 0.330 -6.843 17.624 1.00 94.50 102 ALA A CA 1
ATOM 815 C C . ALA A 1 102 ? -1.066 -6.560 18.219 1.00 94.50 102 ALA A C 1
ATOM 817 O O . ALA A 1 102 ? -2.083 -6.882 17.613 1.00 94.50 102 ALA A O 1
ATOM 818 N N . ARG A 1 103 ? -1.157 -5.895 19.382 1.00 95.31 103 ARG A N 1
ATOM 819 C CA . ARG A 1 103 ? -2.457 -5.574 20.019 1.00 95.31 103 ARG A CA 1
ATOM 820 C C . ARG A 1 103 ? -3.341 -4.633 19.191 1.00 95.31 103 ARG A C 1
ATOM 822 O O . ARG A 1 103 ? -4.559 -4.640 19.364 1.00 95.31 103 ARG A O 1
ATOM 829 N N . SER A 1 104 ? -2.727 -3.830 18.322 1.00 96.81 104 SER A N 1
ATOM 830 C CA . SER A 1 104 ? -3.420 -2.883 17.443 1.00 96.81 104 SER A CA 1
ATOM 831 C C . SER A 1 104 ? -3.832 -3.506 16.106 1.00 96.81 104 SER A C 1
ATOM 833 O O . SER A 1 104 ? -4.524 -2.862 15.324 1.00 96.81 104 SER A O 1
ATOM 835 N N . GLU A 1 105 ? -3.423 -4.753 15.848 1.00 96.94 105 GLU A N 1
ATOM 836 C CA . GLU A 1 105 ? -3.643 -5.420 14.573 1.00 96.94 105 GLU A CA 1
ATOM 837 C C . GLU A 1 105 ? -5.134 -5.628 14.288 1.00 96.94 105 GLU A C 1
ATOM 839 O O . GLU A 1 105 ? -5.905 -6.161 15.101 1.00 96.94 105 GLU A O 1
ATOM 844 N N . VAL A 1 106 ? -5.523 -5.228 13.081 1.00 96.88 106 VAL A N 1
ATOM 845 C CA . VAL A 1 106 ? -6.807 -5.543 12.472 1.00 96.88 106 VAL A CA 1
ATOM 846 C C . VAL A 1 106 ? -6.567 -6.091 11.080 1.00 96.88 106 VAL A C 1
ATOM 848 O O . VAL A 1 106 ? -5.905 -5.465 10.260 1.00 96.88 106 VAL A O 1
ATOM 851 N N . VAL A 1 107 ? -7.163 -7.246 10.806 1.00 96.62 107 VAL A N 1
ATOM 852 C CA . VAL A 1 107 ? -7.193 -7.856 9.477 1.00 96.62 107 VAL A CA 1
ATOM 853 C C . VAL A 1 107 ? -8.580 -7.640 8.885 1.00 96.62 107 VAL A C 1
ATOM 855 O O . VAL A 1 107 ? -9.590 -7.861 9.561 1.00 96.62 107 VAL A O 1
ATOM 858 N N . ALA A 1 108 ? -8.644 -7.178 7.638 1.00 94.88 108 ALA A N 1
ATOM 859 C CA . ALA A 1 108 ? -9.907 -6.936 6.963 1.00 94.88 108 ALA A CA 1
ATOM 860 C C . ALA A 1 108 ? -10.679 -8.245 6.749 1.00 94.88 108 ALA A C 1
ATOM 862 O O . ALA A 1 108 ? -10.118 -9.316 6.520 1.00 94.88 108 ALA A O 1
ATOM 863 N N . ALA A 1 109 ? -12.007 -8.161 6.798 1.00 92.12 109 ALA A N 1
ATOM 864 C CA . ALA A 1 109 ? -12.852 -9.288 6.428 1.00 92.12 109 ALA A CA 1
ATOM 865 C C . ALA A 1 109 ? -12.743 -9.565 4.919 1.00 92.12 109 ALA A C 1
ATOM 867 O O . ALA A 1 109 ? -12.728 -8.625 4.126 1.00 92.12 109 ALA A O 1
ATOM 868 N N . ARG A 1 110 ? -12.801 -10.842 4.515 1.00 92.12 110 ARG A N 1
ATOM 869 C CA . ARG A 1 110 ? -12.692 -11.288 3.109 1.00 92.12 110 ARG A CA 1
ATOM 870 C C . ARG A 1 110 ? -13.595 -10.520 2.136 1.00 92.12 110 ARG A C 1
ATOM 872 O O . ARG A 1 110 ? -13.186 -10.227 1.022 1.00 92.12 110 ARG A O 1
ATOM 879 N N . LYS A 1 111 ? -14.804 -10.138 2.568 1.00 94.12 111 LYS A N 1
ATOM 880 C CA . LYS A 1 111 ? -15.739 -9.333 1.760 1.00 94.12 111 LYS A CA 1
ATOM 881 C C . LYS A 1 111 ? -15.169 -7.973 1.341 1.00 94.12 111 LYS A C 1
ATOM 883 O O . LYS A 1 111 ? -15.505 -7.481 0.273 1.00 94.12 111 LYS A O 1
ATOM 888 N N . HIS A 1 112 ? -14.332 -7.361 2.178 1.00 95.38 112 HIS A N 1
ATOM 889 C CA . HIS A 1 112 ? -13.712 -6.070 1.899 1.00 95.38 112 HIS A CA 1
ATOM 890 C C . HIS A 1 112 ? -12.561 -6.219 0.903 1.00 95.38 112 HIS A C 1
ATOM 892 O O . HIS A 1 112 ? -12.509 -5.444 -0.044 1.00 95.38 112 HIS A O 1
ATOM 898 N N . CYS A 1 113 ? -11.733 -7.260 1.047 1.00 96.00 113 CYS A N 1
ATOM 899 C CA . CYS A 1 113 ? -10.701 -7.609 0.065 1.00 96.00 113 CYS A CA 1
ATOM 900 C C . CYS A 1 113 ? -11.323 -7.931 -1.307 1.00 96.00 113 CYS A C 1
ATOM 902 O O . CYS A 1 113 ? -10.929 -7.370 -2.325 1.00 96.00 113 CYS A O 1
ATOM 904 N N . HIS A 1 114 ? -12.388 -8.742 -1.328 1.00 96.25 114 HIS A N 1
ATOM 905 C CA . HIS A 1 114 ? -13.116 -9.057 -2.560 1.00 96.25 114 HIS A CA 1
ATOM 906 C C . HIS A 1 114 ? -13.757 -7.814 -3.191 1.00 96.25 114 HIS A C 1
ATOM 908 O O . HIS A 1 114 ? -13.664 -7.612 -4.398 1.00 96.25 114 HIS A O 1
ATOM 914 N N . SER A 1 115 ? -14.372 -6.945 -2.379 1.00 97.12 115 SER A N 1
ATOM 915 C CA . SER A 1 115 ? -14.909 -5.672 -2.864 1.00 97.12 115 SER A CA 1
ATOM 916 C C . SER A 1 115 ? -13.816 -4.805 -3.481 1.00 97.12 115 SER A C 1
ATOM 918 O O . SER A 1 115 ? -14.067 -4.199 -4.514 1.00 97.12 115 SER A O 1
ATOM 920 N N . LEU A 1 116 ? -12.630 -4.735 -2.869 1.00 97.31 116 LEU A N 1
ATOM 921 C CA . LEU A 1 116 ? -11.517 -3.949 -3.394 1.00 97.31 116 LEU A CA 1
ATOM 922 C C . LEU A 1 116 ? -10.986 -4.533 -4.709 1.00 97.31 116 LEU A C 1
ATOM 924 O O . LEU A 1 116 ? -10.812 -3.777 -5.656 1.00 97.31 116 LEU A O 1
ATOM 928 N N . SER A 1 117 ? -10.865 -5.860 -4.809 1.00 97.50 117 SER A N 1
ATOM 929 C CA . SER A 1 117 ? -10.494 -6.563 -6.054 1.00 97.50 117 SER A CA 1
ATOM 930 C C . SER A 1 117 ? -11.472 -6.245 -7.191 1.00 97.50 117 SER A C 1
ATOM 932 O O . SER A 1 117 ? -11.074 -5.866 -8.286 1.00 97.50 117 SER A O 1
ATOM 934 N N . LYS A 1 118 ? -12.783 -6.274 -6.910 1.00 97.69 118 LYS A N 1
ATOM 935 C CA . LYS A 1 118 ? -13.816 -5.911 -7.895 1.00 97.69 118 LYS A CA 1
ATOM 936 C C . LYS A 1 118 ? -13.831 -4.436 -8.278 1.00 97.69 118 LYS A C 1
ATOM 938 O O . LYS A 1 118 ? -14.333 -4.094 -9.349 1.00 97.69 118 LYS A O 1
ATOM 943 N N . ILE A 1 119 ? -13.338 -3.556 -7.411 1.00 97.31 119 ILE A N 1
ATOM 944 C CA . ILE A 1 119 ? -13.138 -2.149 -7.762 1.00 97.31 119 ILE A CA 1
ATOM 945 C C . ILE A 1 119 ? -11.891 -2.017 -8.635 1.00 97.31 119 ILE A C 1
ATOM 947 O O . ILE A 1 119 ? -11.980 -1.326 -9.642 1.00 97.31 119 ILE A O 1
ATOM 951 N N . ALA A 1 120 ? -10.794 -2.705 -8.301 1.00 95.81 120 ALA A N 1
ATOM 952 C CA . ALA A 1 120 ? -9.556 -2.718 -9.081 1.00 95.81 120 ALA A CA 1
ATOM 953 C C . ALA A 1 120 ? -9.797 -3.181 -10.526 1.00 95.81 120 ALA A C 1
ATOM 955 O O . ALA A 1 120 ? -9.458 -2.457 -11.454 1.00 95.81 120 ALA A O 1
ATOM 956 N N . GLU A 1 121 ? -10.524 -4.288 -10.713 1.00 95.12 121 GLU A N 1
ATOM 957 C CA . GLU A 1 121 ? -10.926 -4.816 -12.029 1.00 95.12 121 GLU A CA 1
ATOM 958 C C . GLU A 1 121 ? -11.652 -3.764 -12.894 1.00 95.12 121 GLU A C 1
ATOM 960 O O . GLU A 1 121 ? -11.504 -3.721 -14.111 1.00 95.12 121 GLU A O 1
ATOM 965 N N . LYS A 1 122 ? -12.437 -2.877 -12.268 1.00 96.00 122 LYS A N 1
ATOM 966 C CA . LYS A 1 122 ? -13.221 -1.843 -12.965 1.00 96.00 122 LYS A CA 1
ATOM 967 C C . LYS A 1 122 ? -12.529 -0.484 -13.023 1.00 96.00 122 LYS A C 1
ATOM 969 O O . LYS A 1 122 ? -12.964 0.365 -13.802 1.00 96.00 122 LYS A O 1
ATOM 974 N N . ALA A 1 123 ? -11.491 -0.260 -12.220 1.00 95.12 123 ALA A N 1
ATOM 975 C CA . ALA A 1 123 ? -10.830 1.031 -12.057 1.00 95.12 123 ALA A CA 1
ATOM 976 C C . ALA A 1 123 ? -10.359 1.670 -13.380 1.00 95.12 123 ALA A C 1
ATOM 978 O O . ALA A 1 123 ? -10.539 2.884 -13.512 1.00 95.12 123 ALA A O 1
ATOM 979 N N . PRO A 1 124 ? -9.867 0.919 -14.391 1.00 93.50 124 PRO A N 1
ATOM 980 C CA . PRO A 1 124 ? -9.483 1.505 -15.679 1.00 93.50 124 PRO A CA 1
ATOM 981 C C . PRO A 1 124 ? -10.625 2.257 -16.378 1.00 93.50 124 PRO A C 1
ATOM 983 O O . PRO A 1 124 ? -10.402 3.287 -17.004 1.00 93.50 124 PRO A O 1
ATOM 986 N N . THR A 1 125 ? -11.864 1.788 -16.213 1.00 95.12 125 THR A N 1
ATOM 987 C CA . THR A 1 125 ? -13.065 2.370 -16.846 1.00 95.12 125 THR A CA 1
ATOM 988 C C . THR A 1 125 ? -13.748 3.452 -16.010 1.00 95.12 125 THR A C 1
ATOM 990 O O . THR A 1 125 ? -14.695 4.090 -16.466 1.00 95.12 125 THR A O 1
ATOM 993 N N . LEU A 1 126 ? -13.306 3.643 -14.767 1.00 95.88 126 LEU A N 1
ATOM 994 C CA . LEU A 1 126 ? -13.897 4.582 -13.822 1.00 95.88 126 LEU A CA 1
ATOM 995 C C . LEU A 1 126 ? -13.008 5.816 -13.680 1.00 95.88 126 LEU A C 1
ATOM 997 O O . LEU A 1 126 ? -11.781 5.720 -13.721 1.00 95.88 126 LEU A O 1
ATOM 1001 N N . ASN A 1 127 ? -13.616 6.978 -13.454 1.00 95.62 127 ASN A N 1
ATOM 1002 C CA . ASN A 1 127 ? -12.865 8.161 -13.042 1.00 95.62 127 ASN A CA 1
ATOM 1003 C C . ASN A 1 127 ? -12.488 8.091 -11.548 1.00 95.62 127 ASN A C 1
ATOM 1005 O O . ASN A 1 127 ? -12.996 7.256 -10.793 1.00 95.62 127 ASN A O 1
ATOM 1009 N N . GLU A 1 128 ? -11.583 8.967 -11.117 1.00 95.44 128 GLU A N 1
ATOM 1010 C CA . GLU A 1 128 ? -11.068 8.990 -9.742 1.00 95.44 128 GLU A CA 1
ATOM 1011 C C . GLU A 1 128 ? -12.181 9.158 -8.696 1.00 95.44 128 GLU A C 1
ATOM 1013 O O . GLU A 1 128 ? -12.234 8.422 -7.709 1.00 95.44 128 GLU A O 1
ATOM 1018 N N . GLU A 1 129 ? -13.141 10.053 -8.942 1.00 97.06 129 GLU A N 1
ATOM 1019 C CA . GLU A 1 129 ? -14.255 10.287 -8.022 1.00 97.06 129 GLU A CA 1
ATOM 1020 C C . GLU A 1 129 ? -15.138 9.036 -7.859 1.00 97.06 129 GLU A C 1
ATOM 1022 O O . GLU A 1 129 ? -15.553 8.683 -6.750 1.00 97.06 129 GLU A O 1
ATOM 1027 N N . GLN A 1 130 ? -15.410 8.325 -8.955 1.00 97.94 130 GLN A N 1
ATOM 1028 C CA . GLN A 1 130 ? -16.166 7.075 -8.944 1.00 97.94 130 GLN A CA 1
ATOM 1029 C C . GLN A 1 130 ? -15.432 5.979 -8.168 1.00 97.94 130 GLN A C 1
ATOM 1031 O O . GLN A 1 130 ? -16.077 5.248 -7.408 1.00 97.94 130 GLN A O 1
ATOM 1036 N N . VAL A 1 131 ? -14.110 5.863 -8.330 1.00 97.94 131 VAL A N 1
ATOM 1037 C CA . VAL A 1 131 ? -13.291 4.922 -7.551 1.00 97.94 131 VAL A CA 1
ATOM 1038 C C . VAL A 1 131 ? -13.317 5.299 -6.071 1.00 97.94 131 VAL A C 1
ATOM 1040 O O . VAL A 1 131 ? -13.680 4.460 -5.246 1.00 97.94 131 VAL A O 1
ATOM 1043 N N . SER A 1 132 ? -13.075 6.567 -5.736 1.00 98.25 132 SER A N 1
ATOM 1044 C CA . SER A 1 132 ? -13.105 7.081 -4.361 1.00 98.25 132 SER A CA 1
ATOM 1045 C C . SER A 1 132 ? -14.429 6.781 -3.652 1.00 98.25 132 SER A C 1
ATOM 1047 O O . SER A 1 132 ? -14.453 6.222 -2.549 1.00 98.25 132 SER A O 1
ATOM 1049 N N . ARG A 1 133 ? -15.567 7.038 -4.315 1.00 98.44 133 ARG A N 1
ATOM 1050 C CA . ARG A 1 133 ? -16.903 6.717 -3.780 1.00 98.44 133 ARG A CA 1
ATOM 1051 C C . ARG A 1 133 ? -17.087 5.219 -3.510 1.00 98.44 133 ARG A C 1
ATOM 1053 O O . ARG A 1 133 ? -17.732 4.864 -2.523 1.00 98.44 133 ARG A O 1
ATOM 1060 N N . ARG A 1 134 ? -16.533 4.341 -4.354 1.00 98.38 134 ARG A N 1
ATOM 1061 C CA . ARG A 1 134 ? -16.628 2.874 -4.205 1.00 98.38 134 ARG A CA 1
ATOM 1062 C C . ARG A 1 134 ? -15.688 2.318 -3.137 1.00 98.38 134 ARG A C 1
ATOM 1064 O O . ARG A 1 134 ? -16.036 1.342 -2.478 1.00 98.38 134 ARG A O 1
ATOM 1071 N N . VAL A 1 135 ? -14.528 2.939 -2.948 1.00 98.19 135 VAL A N 1
ATOM 1072 C CA . VAL A 1 135 ? -13.518 2.552 -1.954 1.00 98.19 135 VAL A CA 1
ATOM 1073 C C . VAL A 1 135 ? -13.901 3.013 -0.544 1.00 98.19 135 VAL A C 1
ATOM 1075 O O . VAL A 1 135 ? -13.670 2.293 0.430 1.00 98.19 135 VAL A O 1
ATOM 1078 N N . ARG A 1 136 ? -14.547 4.178 -0.410 1.00 98.50 136 ARG A N 1
ATOM 1079 C CA . ARG A 1 136 ? -14.902 4.784 0.887 1.00 98.50 136 ARG A CA 1
ATOM 1080 C C . ARG A 1 136 ? -15.600 3.831 1.878 1.00 98.50 136 ARG A C 1
ATOM 1082 O O . ARG A 1 136 ? -15.236 3.844 3.056 1.00 98.50 136 ARG A O 1
ATOM 1089 N N . PRO A 1 137 ? -16.564 2.972 1.485 1.00 98.25 137 PRO A N 1
ATOM 1090 C CA . PRO A 1 137 ? -17.164 1.995 2.397 1.00 98.25 137 PRO A CA 1
ATOM 1091 C C . PRO A 1 137 ? -16.168 0.962 2.941 1.00 98.25 137 PRO A C 1
ATOM 1093 O O . PRO A 1 137 ? -16.265 0.588 4.112 1.00 98.25 137 PRO A O 1
ATOM 1096 N N . VAL A 1 138 ? -15.206 0.520 2.121 1.00 97.75 138 VAL A N 1
ATOM 1097 C CA . VAL A 1 138 ? -14.128 -0.393 2.537 1.00 97.75 138 VAL A CA 1
ATOM 1098 C C . VAL A 1 138 ? -13.240 0.303 3.565 1.00 97.75 138 VAL A C 1
ATOM 1100 O O . VAL A 1 138 ? -13.060 -0.221 4.667 1.00 97.75 138 VAL A O 1
ATOM 1103 N N . ALA A 1 139 ? -12.788 1.522 3.257 1.00 98.12 139 ALA A N 1
ATOM 1104 C CA . ALA A 1 139 ? -11.957 2.321 4.152 1.00 98.12 139 ALA A CA 1
ATOM 1105 C C . ALA A 1 139 ? -12.648 2.580 5.503 1.00 98.12 139 ALA A C 1
ATOM 1107 O O . ALA A 1 139 ? -12.105 2.279 6.569 1.00 98.12 139 ALA A O 1
ATOM 1108 N N . ARG A 1 140 ? -13.905 3.040 5.477 1.00 98.31 140 ARG A N 1
ATOM 1109 C CA . ARG A 1 140 ? -14.702 3.301 6.684 1.00 98.31 140 ARG A CA 1
ATOM 1110 C C . ARG A 1 140 ? -14.885 2.055 7.540 1.00 98.31 140 ARG A C 1
ATOM 1112 O O . ARG A 1 140 ? -14.753 2.132 8.766 1.00 98.31 140 ARG A O 1
ATOM 1119 N N . ALA A 1 141 ? -15.201 0.917 6.925 1.00 96.69 141 ALA A N 1
ATOM 1120 C CA . ALA A 1 141 ? -15.376 -0.339 7.646 1.00 96.69 141 ALA A CA 1
ATOM 1121 C C . ALA A 1 141 ? -14.070 -0.799 8.303 1.00 96.69 141 ALA A C 1
ATOM 1123 O O . ALA A 1 141 ? -14.097 -1.305 9.429 1.00 96.69 141 ALA A O 1
ATOM 1124 N N . PHE A 1 142 ? -12.938 -0.605 7.627 1.00 95.75 142 PHE A N 1
ATOM 1125 C CA . PHE A 1 142 ? -11.641 -1.024 8.133 1.00 95.75 142 PHE A CA 1
ATOM 1126 C C . PHE A 1 142 ? -11.148 -0.128 9.274 1.00 95.75 142 PHE A C 1
ATOM 1128 O O . PHE A 1 142 ? -10.847 -0.626 10.359 1.00 95.75 142 PHE A O 1
ATOM 1135 N N . VAL A 1 143 ? -11.222 1.196 9.111 1.00 98.06 143 VAL A N 1
ATOM 1136 C CA . VAL A 1 143 ? -10.885 2.160 10.174 1.00 98.06 143 VAL A CA 1
ATOM 1137 C C . VAL A 1 143 ? -11.809 2.016 11.381 1.00 98.06 143 VAL A C 1
ATOM 1139 O O . VAL A 1 143 ? -11.365 2.121 12.521 1.00 98.06 143 VAL A O 1
ATOM 1142 N N . SER A 1 144 ? -13.093 1.710 11.175 1.00 97.56 144 SER A N 1
ATOM 1143 C CA . SER A 1 144 ? -14.020 1.458 12.289 1.00 97.56 144 SER A CA 1
ATOM 1144 C C . SER A 1 144 ? -13.629 0.233 13.119 1.00 97.56 144 SER A C 1
ATOM 1146 O O . SER A 1 144 ? -13.860 0.219 14.328 1.00 97.56 144 SER A O 1
ATOM 1148 N N . GLN A 1 145 ? -13.045 -0.794 12.495 1.00 96.38 145 GLN A N 1
ATOM 1149 C CA . GLN A 1 145 ? -12.501 -1.951 13.208 1.00 96.38 145 GLN A CA 1
ATOM 1150 C C . GLN A 1 145 ? -11.197 -1.585 13.921 1.00 96.38 145 GLN A C 1
ATOM 1152 O O . GLN A 1 145 ? -11.048 -1.901 15.101 1.00 96.38 145 GLN A O 1
ATOM 1157 N N . PHE A 1 146 ? -10.305 -0.861 13.243 1.00 97.44 146 PHE A N 1
ATOM 1158 C CA . PHE A 1 146 ? -9.034 -0.395 13.796 1.00 97.44 146 PHE A CA 1
ATOM 1159 C C . PHE A 1 146 ? -9.210 0.508 15.017 1.00 97.44 146 PHE A C 1
ATOM 1161 O O . PHE A 1 146 ? -8.605 0.265 16.058 1.00 97.44 146 PHE A O 1
ATOM 1168 N N . ARG A 1 147 ? -10.148 1.461 14.966 1.00 97.25 147 ARG A N 1
ATOM 1169 C CA . ARG A 1 147 ? -10.499 2.333 16.097 1.00 97.25 147 ARG A CA 1
ATOM 1170 C C . ARG A 1 147 ? -10.826 1.555 17.373 1.00 97.25 147 ARG A C 1
ATOM 1172 O O . ARG A 1 147 ? -10.558 2.047 18.460 1.00 97.25 147 ARG A O 1
ATOM 1179 N N . ARG A 1 148 ? -11.403 0.352 17.273 1.00 96.81 148 ARG A N 1
ATOM 1180 C CA . ARG A 1 148 ? -11.739 -0.479 18.446 1.00 96.81 148 ARG A CA 1
ATOM 1181 C C . ARG A 1 148 ? -10.508 -1.100 19.114 1.00 96.81 148 ARG A C 1
ATOM 1183 O O . ARG A 1 148 ? -10.639 -1.657 20.199 1.00 96.81 148 ARG A O 1
ATOM 1190 N N . LYS A 1 149 ? -9.343 -1.059 18.462 1.00 97.19 149 LYS A N 1
ATOM 1191 C CA . LYS A 1 149 ? -8.070 -1.615 18.945 1.00 97.19 149 LYS A CA 1
ATOM 1192 C C . LYS A 1 149 ? -7.109 -0.574 19.502 1.00 97.19 149 LYS A C 1
ATOM 1194 O O . LYS A 1 149 ? -6.112 -0.947 20.113 1.00 97.19 149 LYS A O 1
ATOM 1199 N N . ILE A 1 150 ? -7.409 0.705 19.310 1.00 97.00 150 ILE A N 1
ATOM 1200 C CA . ILE A 1 150 ? -6.559 1.817 19.728 1.00 97.00 150 ILE A CA 1
ATOM 1201 C C . ILE A 1 150 ? -7.330 2.759 20.651 1.00 97.00 150 ILE A C 1
ATOM 1203 O O . ILE A 1 150 ? -8.559 2.768 20.692 1.00 97.00 150 ILE A O 1
ATOM 1207 N N . ASN A 1 151 ? -6.598 3.567 21.405 1.00 95.44 151 ASN A N 1
ATOM 1208 C CA . ASN A 1 151 ? -7.149 4.616 22.262 1.00 95.44 151 ASN A CA 1
ATOM 1209 C C . ASN A 1 151 ? -6.435 5.942 21.978 1.00 95.44 151 ASN A C 1
ATOM 1211 O O . ASN A 1 151 ? -5.399 5.950 21.320 1.00 95.44 151 ASN A O 1
ATOM 1215 N N . ALA A 1 152 ? -6.950 7.057 22.500 1.00 94.62 152 ALA A N 1
ATOM 1216 C CA . ALA A 1 152 ? -6.387 8.383 22.231 1.00 94.62 152 ALA A CA 1
ATOM 1217 C C . ALA A 1 152 ? -4.887 8.495 22.574 1.00 94.62 152 ALA A C 1
ATOM 1219 O O . ALA A 1 152 ? -4.141 9.127 21.837 1.00 94.62 152 ALA A O 1
ATOM 1220 N N . ARG A 1 153 ? -4.426 7.825 23.641 1.00 94.69 153 ARG A N 1
ATOM 1221 C CA . ARG A 1 153 ? -3.015 7.843 24.061 1.00 94.69 153 ARG A CA 1
ATOM 1222 C C . ARG A 1 153 ? -2.094 7.109 23.085 1.00 94.69 153 ARG A C 1
ATOM 1224 O O . ARG A 1 153 ? -0.973 7.541 22.862 1.00 94.69 153 ARG A O 1
ATOM 1231 N N . SER A 1 154 ? -2.553 5.990 22.532 1.00 95.25 154 SER A N 1
ATOM 1232 C CA . SER A 1 154 ? -1.782 5.186 21.573 1.00 95.25 154 SER A CA 1
ATOM 1233 C C . SER A 1 154 ? -1.936 5.675 20.140 1.00 95.25 154 SER A C 1
ATOM 1235 O O . SER A 1 154 ? -1.050 5.433 19.332 1.00 95.25 154 SER A O 1
ATOM 1237 N N . ALA A 1 155 ? -3.020 6.382 19.816 1.00 96.62 155 ALA A N 1
ATOM 1238 C CA . ALA A 1 155 ? -3.358 6.801 18.459 1.00 96.62 155 ALA A CA 1
ATOM 1239 C C . ALA A 1 155 ? -2.301 7.686 17.787 1.00 96.62 155 ALA A C 1
ATOM 1241 O O . ALA A 1 155 ? -2.294 7.748 16.567 1.00 96.62 155 ALA A O 1
ATOM 1242 N N . ILE A 1 156 ? -1.412 8.331 18.554 1.00 97.62 156 ILE A N 1
ATOM 1243 C CA . ILE A 1 156 ? -0.291 9.135 18.038 1.00 97.62 156 ILE A CA 1
ATOM 1244 C C . ILE A 1 156 ? 0.703 8.321 17.201 1.00 97.62 156 ILE A C 1
ATOM 1246 O O . ILE A 1 156 ? 1.371 8.871 16.331 1.00 97.62 156 ILE A O 1
ATOM 1250 N N . LEU A 1 157 ? 0.792 7.013 17.450 1.00 97.94 157 LEU A N 1
ATOM 1251 C CA . LEU A 1 157 ? 1.725 6.147 16.744 1.00 97.94 157 LEU A CA 1
ATOM 1252 C C . LEU A 1 157 ? 1.367 6.036 15.258 1.00 97.94 157 LEU A C 1
ATOM 1254 O O . LEU A 1 157 ? 0.175 5.959 14.927 1.00 97.94 157 LEU A O 1
ATOM 1258 N N . PRO A 1 158 ? 2.377 5.982 14.374 1.00 98.12 158 PRO A N 1
ATOM 1259 C CA . PRO A 1 158 ? 2.155 5.767 12.957 1.00 98.12 158 PRO A CA 1
ATOM 1260 C C . PRO A 1 158 ? 1.521 4.396 12.708 1.00 98.12 158 PRO A C 1
ATOM 1262 O O . PRO A 1 158 ? 1.579 3.478 13.535 1.00 98.12 158 PRO A O 1
ATOM 1265 N N . ILE A 1 159 ? 0.864 4.280 11.561 1.00 98.56 159 ILE A N 1
ATOM 1266 C CA . ILE A 1 159 ? 0.026 3.140 11.205 1.00 98.56 159 ILE A CA 1
ATOM 1267 C C . ILE A 1 159 ? 0.564 2.545 9.912 1.00 98.56 159 ILE A C 1
ATOM 1269 O O . ILE A 1 159 ? 0.694 3.249 8.918 1.00 98.56 159 ILE A O 1
ATOM 1273 N N . ALA A 1 160 ? 0.854 1.252 9.913 1.00 98.12 160 ALA A N 1
ATOM 1274 C CA . ALA A 1 160 ? 1.162 0.508 8.707 1.00 98.12 160 ALA A CA 1
ATOM 1275 C C . ALA A 1 160 ? -0.126 -0.099 8.139 1.00 98.12 160 ALA A C 1
ATOM 1277 O O . ALA A 1 160 ? -0.973 -0.610 8.882 1.00 98.12 160 ALA A O 1
ATOM 1278 N N . LEU A 1 161 ? -0.258 -0.035 6.819 1.00 98.31 161 LEU A N 1
ATOM 1279 C CA . LEU A 1 161 ? -1.296 -0.689 6.037 1.00 98.31 161 LEU A CA 1
ATOM 1280 C C . LEU A 1 161 ? -0.626 -1.674 5.085 1.00 98.31 161 LEU A C 1
ATOM 1282 O O . LEU A 1 161 ? 0.043 -1.255 4.146 1.00 98.31 161 LEU A O 1
ATOM 1286 N N . ASP A 1 162 ? -0.857 -2.962 5.301 1.00 97.56 162 ASP A N 1
ATOM 1287 C CA . ASP A 1 162 ? -0.428 -4.003 4.377 1.00 97.56 162 ASP A CA 1
ATOM 1288 C C . ASP A 1 162 ? -1.594 -4.438 3.508 1.00 97.56 162 ASP A C 1
ATOM 1290 O O . ASP A 1 162 ? -2.709 -4.633 4.005 1.00 97.56 162 ASP A O 1
ATOM 1294 N N . ILE A 1 163 ? -1.324 -4.649 2.228 1.00 97.56 163 ILE A N 1
ATOM 1295 C CA . ILE A 1 163 ? -2.274 -5.191 1.265 1.00 97.56 163 ILE A CA 1
ATOM 1296 C C . ILE A 1 163 ? -1.576 -6.340 0.551 1.00 97.56 163 ILE A C 1
ATOM 1298 O O . ILE A 1 163 ? -0.537 -6.141 -0.071 1.00 97.56 163 ILE A O 1
ATOM 1302 N N . ALA A 1 164 ? -2.133 -7.536 0.696 1.00 96.44 164 ALA A N 1
ATOM 1303 C CA . ALA A 1 164 ? -1.653 -8.740 0.041 1.00 96.44 164 ALA A CA 1
ATOM 1304 C C . ALA A 1 164 ? -2.398 -8.939 -1.274 1.00 96.44 164 ALA A C 1
ATOM 1306 O O . ALA A 1 164 ? -3.625 -8.785 -1.332 1.00 96.44 164 ALA A O 1
ATOM 1307 N N . PHE A 1 165 ? -1.639 -9.312 -2.294 1.00 96.00 165 PHE A N 1
ATOM 1308 C CA . PHE A 1 165 ? -2.106 -9.548 -3.644 1.00 96.00 165 PHE A CA 1
ATOM 1309 C C . PHE A 1 165 ? -1.739 -10.953 -4.104 1.00 96.00 165 PHE A C 1
ATOM 1311 O O . PHE A 1 165 ? -0.734 -11.530 -3.680 1.00 96.00 165 PHE A O 1
ATOM 1318 N N . GLU A 1 166 ? -2.558 -11.482 -4.999 1.00 95.31 166 GLU A N 1
ATOM 1319 C CA . GLU A 1 166 ? -2.322 -12.732 -5.707 1.00 95.31 166 GLU A CA 1
ATOM 1320 C C . GLU A 1 166 ? -2.627 -12.530 -7.189 1.00 95.31 166 GLU A C 1
ATOM 1322 O O . GLU A 1 166 ? -3.591 -11.854 -7.535 1.00 95.31 166 GLU A O 1
ATOM 1327 N N . GLY A 1 167 ? -1.800 -13.093 -8.059 1.00 94.56 167 GLY A N 1
ATOM 1328 C CA . GLY A 1 167 ? -2.021 -13.094 -9.500 1.00 94.56 167 GLY A CA 1
ATOM 1329 C C . GLY A 1 167 ? -1.574 -14.411 -10.117 1.00 94.56 167 GLY A C 1
ATOM 1330 O O . GLY A 1 167 ? -0.741 -15.123 -9.553 1.00 94.56 167 GLY A O 1
ATOM 1331 N N . VAL A 1 168 ? -2.121 -14.761 -11.277 1.00 94.25 168 VAL A N 1
ATOM 1332 C CA . VAL A 1 168 ? -1.762 -16.005 -11.971 1.00 94.25 168 VAL A CA 1
ATOM 1333 C C . VAL A 1 168 ? -0.465 -15.807 -12.754 1.00 94.25 168 VAL A C 1
ATOM 1335 O O . VAL A 1 168 ? -0.296 -14.834 -13.490 1.00 94.25 168 VAL A O 1
ATOM 1338 N N . HIS A 1 169 ? 0.477 -16.739 -12.614 1.00 91.75 169 HIS A N 1
ATOM 1339 C CA . HIS A 1 169 ? 1.728 -16.681 -13.365 1.00 91.75 169 HIS A CA 1
ATOM 1340 C C . HIS A 1 169 ? 1.482 -16.728 -14.875 1.00 91.75 169 HIS A C 1
ATOM 1342 O O . HIS A 1 169 ? 0.775 -17.603 -15.368 1.00 91.75 169 HIS A O 1
ATOM 1348 N N . GLY A 1 170 ? 2.090 -15.788 -15.599 1.00 91.56 170 GLY A N 1
ATOM 1349 C CA . GLY A 1 170 ? 1.848 -15.583 -17.027 1.00 91.56 170 GLY A CA 1
ATOM 1350 C C . GLY A 1 170 ? 0.686 -14.633 -17.337 1.00 91.56 170 GLY A C 1
ATOM 1351 O O . GLY A 1 170 ? 0.533 -14.263 -18.494 1.00 91.56 170 GLY A O 1
ATOM 1352 N N . GLU A 1 171 ? -0.086 -14.196 -16.337 1.00 94.62 171 GLU A N 1
ATOM 1353 C CA . GLU A 1 171 ? -1.157 -13.192 -16.483 1.00 94.62 171 GLU A CA 1
ATOM 1354 C C . GLU A 1 171 ? -0.836 -11.861 -15.787 1.00 94.62 171 GLU A C 1
ATOM 1356 O O . GLU A 1 171 ? -1.458 -10.836 -16.090 1.00 94.62 171 GLU A O 1
ATOM 1361 N N . VAL A 1 172 ? 0.170 -11.867 -14.906 1.00 95.19 172 VAL A N 1
ATOM 1362 C CA . VAL A 1 172 ? 0.636 -10.704 -14.148 1.00 95.19 172 VAL A CA 1
ATOM 1363 C C . VAL A 1 172 ? 2.145 -10.488 -14.236 1.00 95.19 172 VAL A C 1
ATOM 1365 O O . VAL A 1 172 ? 2.921 -11.418 -14.466 1.00 95.19 172 VAL A O 1
ATOM 1368 N N . ARG A 1 173 ? 2.563 -9.243 -13.991 1.00 94.44 173 ARG A N 1
ATOM 1369 C CA . ARG A 1 173 ? 3.955 -8.783 -13.938 1.00 94.44 173 ARG A CA 1
ATOM 1370 C C . ARG A 1 173 ? 4.160 -7.865 -12.736 1.00 94.44 173 ARG A C 1
ATOM 1372 O O . ARG A 1 173 ? 3.234 -7.190 -12.281 1.00 94.44 173 ARG A O 1
ATOM 1379 N N . ILE A 1 174 ? 5.396 -7.816 -12.254 1.00 95.00 174 ILE A N 1
ATOM 1380 C CA . ILE A 1 174 ? 5.836 -6.871 -11.227 1.00 95.00 174 ILE A CA 1
ATOM 1381 C C . ILE A 1 174 ? 6.938 -6.016 -11.840 1.00 95.00 174 ILE A C 1
ATOM 1383 O O . ILE A 1 174 ? 7.946 -6.552 -12.298 1.00 95.00 174 ILE A O 1
ATOM 1387 N N . ARG A 1 175 ? 6.758 -4.696 -11.835 1.00 94.94 175 ARG A N 1
ATOM 1388 C CA . ARG A 1 175 ? 7.759 -3.743 -12.316 1.00 94.94 175 ARG A CA 1
ATOM 1389 C C . ARG A 1 175 ? 8.262 -2.885 -11.174 1.00 94.94 175 ARG A C 1
ATOM 1391 O O . ARG A 1 175 ? 7.483 -2.353 -10.394 1.00 94.94 175 ARG A O 1
ATOM 1398 N N . PHE A 1 176 ? 9.566 -2.728 -11.097 1.00 95.56 176 PHE A N 1
ATOM 1399 C CA . PHE A 1 176 ? 10.237 -1.875 -10.140 1.00 95.56 176 PHE A CA 1
ATOM 1400 C C . PHE A 1 176 ? 10.798 -0.665 -10.857 1.00 95.56 176 PHE A C 1
ATOM 1402 O O . PHE A 1 176 ? 11.324 -0.783 -11.963 1.00 95.56 176 PHE A O 1
ATOM 1409 N N . GLU A 1 177 ? 10.712 0.488 -10.215 1.00 95.12 177 GLU A N 1
ATOM 1410 C CA . GLU A 1 177 ? 11.196 1.740 -10.779 1.00 95.12 177 GLU A CA 1
ATOM 1411 C C . GLU A 1 177 ? 11.998 2.503 -9.739 1.00 95.12 177 GLU A C 1
ATOM 1413 O O . GLU A 1 177 ? 11.599 2.600 -8.574 1.00 95.12 177 GLU A O 1
ATOM 1418 N N . LEU A 1 178 ? 13.123 3.048 -10.191 1.00 95.19 178 LEU A N 1
ATOM 1419 C CA . LEU A 1 178 ? 14.017 3.889 -9.415 1.00 95.19 178 LEU A CA 1
ATOM 1420 C C . LEU A 1 178 ? 13.991 5.297 -10.000 1.00 95.19 178 LEU A C 1
ATOM 1422 O O . LEU A 1 178 ? 14.245 5.494 -11.188 1.00 95.19 178 LEU A O 1
ATOM 1426 N N . TYR A 1 179 ? 13.744 6.276 -9.145 1.00 94.56 179 TYR A N 1
ATOM 1427 C CA . TYR A 1 179 ? 13.735 7.692 -9.465 1.00 94.56 179 TYR A CA 1
ATOM 1428 C C . TYR A 1 179 ? 14.834 8.422 -8.706 1.00 94.56 179 TYR A C 1
ATOM 1430 O O . TYR A 1 179 ? 15.186 8.064 -7.580 1.00 94.56 179 TYR A O 1
ATOM 1438 N N . TYR A 1 180 ? 15.326 9.492 -9.317 1.00 94.25 180 TYR A N 1
ATOM 1439 C CA . TYR A 1 180 ? 16.268 10.430 -8.727 1.00 94.25 180 TYR A CA 1
ATOM 1440 C C . TYR A 1 180 ? 15.777 11.853 -8.964 1.00 94.25 180 TYR A C 1
ATOM 1442 O O . TYR A 1 180 ? 15.307 12.178 -10.059 1.00 94.25 180 TYR A O 1
ATOM 1450 N N . LEU A 1 181 ? 15.845 12.685 -7.930 1.00 91.69 181 LEU A N 1
ATOM 1451 C CA . LEU A 1 181 ? 15.434 14.077 -8.007 1.00 91.69 181 LEU A CA 1
ATOM 1452 C C . LEU A 1 181 ? 16.609 14.938 -8.475 1.00 91.69 181 LEU A C 1
ATOM 1454 O O . LEU A 1 181 ? 17.544 15.202 -7.717 1.00 91.69 181 LEU A O 1
ATOM 1458 N N . GLU A 1 182 ? 16.524 15.425 -9.709 1.00 91.12 182 GLU A N 1
ATOM 1459 C CA . GLU A 1 182 ? 17.527 16.287 -10.330 1.00 91.12 182 GLU A CA 1
ATOM 1460 C C . GLU A 1 182 ? 16.869 17.601 -10.764 1.00 91.12 182 GLU A C 1
ATOM 1462 O O . GLU A 1 182 ? 15.824 17.601 -11.412 1.00 91.12 182 GLU A O 1
ATOM 1467 N N . GLN A 1 183 ? 17.449 18.741 -10.369 1.00 89.44 183 GLN A N 1
ATOM 1468 C CA . GLN A 1 183 ? 16.940 20.077 -10.729 1.00 89.44 183 GLN A CA 1
ATOM 1469 C C . GLN A 1 183 ? 15.444 20.282 -10.392 1.00 89.44 183 GLN A C 1
ATOM 1471 O O . GLN A 1 183 ? 14.693 20.906 -11.140 1.00 89.44 183 GLN A O 1
ATOM 1476 N N . GLY A 1 184 ? 14.988 19.719 -9.267 1.00 85.69 184 GLY A N 1
ATOM 1477 C CA . GLY A 1 184 ? 13.592 19.809 -8.822 1.00 85.69 184 GLY A CA 1
ATOM 1478 C C . GLY A 1 184 ? 12.606 18.929 -9.603 1.00 85.69 184 GLY A C 1
ATOM 1479 O O . GLY A 1 184 ? 11.401 18.989 -9.350 1.00 85.69 184 GLY A O 1
ATOM 1480 N N . ARG A 1 185 ? 13.081 18.081 -10.523 1.00 88.69 185 ARG A N 1
ATOM 1481 C CA . ARG A 1 185 ? 12.254 17.150 -11.301 1.00 88.69 185 ARG A CA 1
ATOM 1482 C C . ARG A 1 185 ? 12.645 15.704 -11.028 1.00 88.69 185 ARG A C 1
ATOM 1484 O O . ARG A 1 185 ? 13.816 15.337 -11.098 1.00 88.69 185 ARG A O 1
ATOM 1491 N N . TRP A 1 186 ? 11.654 14.874 -10.723 1.00 90.31 186 TRP A N 1
ATOM 1492 C CA . TRP A 1 186 ? 11.868 13.437 -10.614 1.00 90.31 186 TRP A CA 1
ATOM 1493 C C . TRP A 1 186 ? 12.149 12.847 -11.995 1.00 90.31 186 TRP A C 1
ATOM 1495 O O . TRP A 1 186 ? 11.328 12.957 -12.905 1.00 90.31 186 TRP A O 1
ATOM 1505 N N . ARG A 1 187 ? 13.305 12.200 -12.143 1.00 91.56 187 ARG A N 1
ATOM 1506 C CA . ARG A 1 187 ? 13.690 11.466 -13.348 1.00 91.56 187 ARG A CA 1
ATOM 1507 C C . ARG A 1 187 ? 13.745 9.979 -13.036 1.00 91.56 187 ARG A C 1
ATOM 1509 O O . ARG A 1 187 ? 14.392 9.585 -12.068 1.00 91.56 187 ARG A O 1
ATOM 1516 N N . MET A 1 188 ? 13.099 9.155 -13.859 1.00 92.44 188 MET A N 1
ATOM 1517 C CA . MET A 1 188 ? 13.270 7.704 -13.780 1.00 92.44 188 MET A CA 1
ATOM 1518 C C . MET A 1 188 ? 14.692 7.350 -14.232 1.00 92.44 188 MET A C 1
ATOM 1520 O O . MET A 1 188 ? 15.103 7.700 -15.337 1.00 92.44 188 MET A O 1
ATOM 1524 N N . VAL A 1 189 ? 15.450 6.708 -13.350 1.00 93.75 189 VAL A N 1
ATOM 1525 C CA . VAL A 1 189 ? 16.843 6.300 -13.571 1.00 93.75 189 VAL A CA 1
ATOM 1526 C C . VAL A 1 189 ? 16.920 4.869 -14.078 1.00 93.75 189 VAL A C 1
ATOM 1528 O O . VAL A 1 189 ? 17.756 4.569 -14.925 1.00 93.75 189 VAL A O 1
ATOM 1531 N N . ASP A 1 190 ? 16.067 3.989 -13.558 1.00 94.88 190 ASP A N 1
ATOM 1532 C CA . ASP A 1 190 ? 16.043 2.580 -13.937 1.00 94.88 190 ASP A CA 1
ATOM 1533 C C . ASP A 1 190 ? 14.624 2.013 -13.819 1.00 94.88 190 ASP A C 1
ATOM 1535 O O . ASP A 1 190 ? 13.822 2.464 -12.995 1.00 94.88 190 ASP A O 1
ATOM 1539 N N . SER A 1 191 ? 14.337 1.008 -14.641 1.00 94.06 191 SER A N 1
ATOM 1540 C CA . SER A 1 191 ? 13.117 0.209 -14.586 1.00 94.06 191 SER A CA 1
ATOM 1541 C C . SER A 1 191 ? 13.466 -1.252 -14.837 1.00 94.06 191 SER A C 1
ATOM 1543 O O . SER A 1 191 ? 14.288 -1.575 -15.700 1.00 94.06 191 SER A O 1
ATOM 1545 N N . TRP A 1 192 ? 12.880 -2.145 -14.046 1.00 91.75 192 TRP A N 1
ATOM 1546 C CA . TRP A 1 192 ? 13.265 -3.550 -14.023 1.00 91.75 192 TRP A CA 1
ATOM 1547 C C . TRP A 1 192 ? 12.089 -4.450 -13.655 1.00 91.75 192 TRP A C 1
ATOM 1549 O O . TRP A 1 192 ? 11.296 -4.137 -12.769 1.00 91.75 192 TRP A O 1
ATOM 1559 N N . GLU A 1 193 ? 11.997 -5.591 -14.330 1.00 92.56 193 GLU A N 1
ATOM 1560 C CA . GLU A 1 193 ? 11.069 -6.670 -14.002 1.00 92.56 193 GLU A CA 1
ATOM 1561 C C . GLU A 1 193 ? 11.906 -7.884 -13.588 1.00 92.56 193 GLU A C 1
ATOM 1563 O O . GLU A 1 193 ? 12.713 -8.349 -14.400 1.00 92.56 193 GLU A O 1
ATOM 1568 N N . PRO A 1 194 ? 11.788 -8.377 -12.342 1.00 87.94 194 PRO A N 1
ATOM 1569 C CA . PRO A 1 194 ? 12.620 -9.466 -11.880 1.00 87.94 194 PRO A CA 1
ATOM 1570 C C . PRO A 1 194 ? 12.222 -10.793 -12.492 1.00 87.94 194 PRO A C 1
ATOM 1572 O O . PRO A 1 194 ? 11.049 -11.065 -12.752 1.00 87.94 194 PRO A O 1
ATOM 1575 N N . GLU A 1 195 ? 13.214 -11.668 -12.612 1.00 83.62 195 GLU A N 1
ATOM 1576 C CA . GLU A 1 195 ? 12.955 -13.087 -12.792 1.00 83.62 195 GLU A CA 1
ATOM 1577 C C . GLU A 1 195 ? 12.176 -13.607 -11.578 1.00 83.62 195 GLU A C 1
ATOM 1579 O O . GLU A 1 195 ? 12.590 -13.464 -10.424 1.00 83.62 195 GLU A O 1
ATOM 1584 N N . MET A 1 196 ? 11.004 -14.177 -11.843 1.00 83.12 196 MET A N 1
ATOM 1585 C CA . MET A 1 196 ? 10.115 -14.704 -10.817 1.00 83.12 196 MET A CA 1
ATOM 1586 C C . MET A 1 196 ? 10.303 -16.217 -10.733 1.00 83.12 196 MET A C 1
ATOM 1588 O O . MET A 1 196 ? 9.954 -16.939 -11.666 1.00 83.12 196 MET A O 1
ATOM 1592 N N . THR A 1 197 ? 10.818 -16.713 -9.607 1.00 77.56 197 THR A N 1
ATOM 1593 C CA . THR A 1 197 ? 10.803 -18.154 -9.328 1.00 77.56 197 THR A CA 1
ATOM 1594 C C . THR A 1 197 ? 9.424 -18.541 -8.817 1.00 77.56 197 THR A C 1
ATOM 1596 O O . THR A 1 197 ? 9.026 -18.179 -7.711 1.00 77.56 197 THR A O 1
ATOM 1599 N N . VAL A 1 198 ? 8.660 -19.244 -9.650 1.00 75.44 198 VAL A N 1
ATOM 1600 C CA . VAL A 1 198 ? 7.257 -19.553 -9.377 1.00 75.44 198 VAL A CA 1
ATOM 1601 C C . VAL A 1 198 ? 7.094 -21.058 -9.173 1.00 75.44 198 VAL A C 1
ATOM 1603 O O . VAL A 1 198 ? 7.088 -21.831 -10.126 1.00 75.44 198 VAL A O 1
ATOM 1606 N N . ALA A 1 199 ? 6.995 -21.480 -7.909 1.00 67.44 199 ALA A N 1
ATOM 1607 C CA . ALA A 1 199 ? 6.825 -22.891 -7.540 1.00 67.44 199 ALA A CA 1
ATOM 1608 C C . ALA A 1 199 ? 5.364 -23.374 -7.660 1.00 67.44 199 ALA A C 1
ATOM 1610 O O . ALA A 1 199 ? 5.110 -24.539 -7.956 1.00 67.44 199 ALA A O 1
ATOM 1611 N N . ALA A 1 200 ? 4.400 -22.478 -7.446 1.00 70.44 200 ALA A N 1
ATOM 1612 C CA . ALA A 1 200 ? 2.966 -22.705 -7.616 1.00 70.44 200 ALA A CA 1
ATOM 1613 C C . ALA A 1 200 ? 2.451 -21.746 -8.691 1.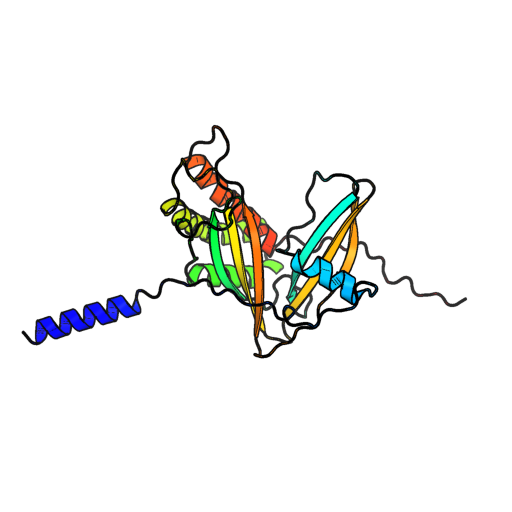00 70.44 200 ALA A C 1
ATOM 1615 O O . ALA A 1 200 ? 2.981 -20.657 -8.790 1.00 70.44 200 ALA A O 1
ATOM 1616 N N . ARG A 1 201 ? 1.406 -22.073 -9.465 1.00 87.56 201 ARG A N 1
ATOM 1617 C CA . ARG A 1 201 ? 0.880 -21.205 -10.553 1.00 87.56 201 ARG A CA 1
ATOM 1618 C C . ARG A 1 201 ? 0.394 -19.801 -10.116 1.00 87.56 201 ARG A C 1
ATOM 1620 O O . ARG A 1 201 ? -0.118 -19.063 -10.952 1.00 87.56 201 ARG A O 1
ATOM 1627 N N . ALA A 1 202 ? 0.543 -19.441 -8.844 1.00 90.94 202 ALA A N 1
ATOM 1628 C CA . ALA A 1 202 ? 0.210 -18.148 -8.272 1.00 90.94 202 ALA A CA 1
ATOM 1629 C C . ALA A 1 202 ? 1.480 -17.367 -7.898 1.00 90.94 202 ALA A C 1
ATOM 1631 O O . ALA A 1 202 ? 2.455 -17.918 -7.383 1.00 90.94 202 ALA A O 1
ATOM 1632 N N . ILE A 1 203 ? 1.438 -16.063 -8.135 1.00 92.38 203 ILE A N 1
ATOM 1633 C CA . ILE A 1 203 ? 2.410 -15.083 -7.671 1.00 92.38 203 ILE A CA 1
ATOM 1634 C C . ILE A 1 203 ? 1.763 -14.307 -6.531 1.00 92.38 203 ILE A C 1
ATOM 1636 O O . ILE A 1 203 ? 0.672 -13.764 -6.688 1.00 92.38 203 ILE A O 1
ATOM 1640 N N . HIS A 1 204 ? 2.461 -14.221 -5.403 1.00 93.44 204 HIS A N 1
ATOM 1641 C CA . HIS A 1 204 ? 2.029 -13.434 -4.256 1.00 93.44 204 HIS A CA 1
ATOM 1642 C C . HIS A 1 204 ? 2.912 -12.208 -4.094 1.00 93.44 204 HIS A C 1
ATOM 1644 O O . HIS A 1 204 ? 4.134 -12.294 -4.220 1.00 93.44 204 HIS A O 1
ATOM 1650 N N . GLU A 1 205 ? 2.297 -11.079 -3.765 1.00 93.75 205 GLU A N 1
ATOM 1651 C CA . GLU A 1 205 ? 3.020 -9.840 -3.523 1.00 93.75 205 GLU A CA 1
ATOM 1652 C C . GLU A 1 205 ? 2.329 -9.004 -2.447 1.00 93.75 205 GLU A C 1
ATOM 1654 O O . GLU A 1 205 ? 1.141 -9.173 -2.183 1.00 93.75 205 GLU A O 1
ATOM 1659 N N . ASN A 1 206 ? 3.070 -8.104 -1.801 1.00 95.19 206 ASN A N 1
ATOM 1660 C CA . ASN A 1 206 ? 2.523 -7.238 -0.762 1.00 95.19 206 ASN A CA 1
ATOM 1661 C C . ASN A 1 206 ? 2.869 -5.774 -1.012 1.00 95.19 206 ASN A C 1
ATOM 1663 O O . ASN A 1 206 ? 4.013 -5.444 -1.327 1.00 95.19 206 ASN A O 1
ATOM 1667 N N . TYR A 1 207 ? 1.906 -4.889 -0.779 1.00 96.75 207 TYR A N 1
ATOM 1668 C CA . TYR A 1 207 ? 2.177 -3.475 -0.555 1.00 96.75 207 TYR A CA 1
ATOM 1669 C C . TYR A 1 207 ? 2.148 -3.147 0.926 1.00 96.75 207 TYR A C 1
ATOM 1671 O O . TYR A 1 207 ? 1.261 -3.606 1.640 1.00 96.75 207 TYR A O 1
ATOM 1679 N N . THR A 1 208 ? 3.101 -2.326 1.363 1.00 96.81 208 THR A N 1
ATOM 1680 C CA . THR A 1 208 ? 3.120 -1.731 2.702 1.00 96.81 208 THR A CA 1
ATOM 1681 C C . THR A 1 208 ? 3.091 -0.215 2.569 1.00 96.81 208 THR A C 1
ATOM 1683 O O . THR A 1 208 ? 4.007 0.377 1.999 1.00 96.81 208 THR A O 1
ATOM 1686 N N . TYR A 1 209 ? 2.063 0.420 3.122 1.00 97.56 209 TYR A N 1
ATOM 1687 C CA . TYR A 1 209 ? 1.944 1.873 3.210 1.00 97.56 209 TYR A CA 1
ATOM 1688 C C . TYR A 1 209 ? 2.042 2.353 4.654 1.00 97.56 209 TYR A C 1
ATOM 1690 O O . TYR A 1 209 ? 1.689 1.627 5.586 1.00 97.56 209 TYR A O 1
ATOM 1698 N N . SER A 1 210 ? 2.438 3.613 4.821 1.00 97.00 210 SER A N 1
ATOM 1699 C CA . SER A 1 210 ? 2.497 4.287 6.116 1.00 97.00 210 SER A CA 1
ATOM 1700 C C . SER A 1 210 ? 1.484 5.427 6.169 1.00 97.00 210 SER A C 1
ATOM 1702 O O . SER A 1 210 ? 1.417 6.267 5.276 1.00 97.00 210 SER A O 1
ATOM 1704 N N . LEU A 1 211 ? 0.697 5.457 7.239 1.00 97.75 211 LEU A N 1
ATOM 1705 C CA . LEU A 1 211 ? -0.307 6.468 7.539 1.00 97.75 211 LEU A CA 1
ATOM 1706 C C . LEU A 1 211 ? 0.051 7.171 8.850 1.00 97.75 211 LEU A C 1
ATOM 1708 O O . LEU A 1 211 ? 0.572 6.569 9.793 1.00 97.75 211 LEU A O 1
ATOM 1712 N N . ASN A 1 212 ? -0.278 8.457 8.924 1.00 97.81 212 ASN A N 1
ATOM 1713 C CA . ASN A 1 212 ? -0.016 9.265 10.107 1.00 97.81 212 ASN A CA 1
ATOM 1714 C C . ASN A 1 212 ? -1.003 8.951 11.238 1.00 97.81 212 ASN A C 1
ATOM 1716 O O . ASN A 1 212 ? -2.218 8.889 11.020 1.00 97.81 212 ASN A O 1
ATOM 1720 N N . GLY A 1 213 ? -0.475 8.847 12.459 1.00 97.62 213 GLY A N 1
ATOM 1721 C CA . GLY A 1 213 ? -1.268 8.773 13.683 1.00 97.62 213 GLY A CA 1
ATOM 1722 C C . GLY A 1 213 ? -1.994 10.083 14.020 1.00 97.62 213 GLY A C 1
ATOM 1723 O O . GLY A 1 213 ? -2.076 11.012 13.212 1.00 97.62 213 GLY A O 1
ATOM 1724 N N . LEU A 1 214 ? -2.542 10.148 15.230 1.00 97.81 214 LEU A N 1
ATOM 1725 C CA . LEU A 1 214 ? -3.180 11.318 15.836 1.00 97.81 214 LEU A CA 1
ATOM 1726 C C . LEU A 1 214 ? -2.193 12.489 15.907 1.00 97.81 214 LEU A C 1
ATOM 1728 O O . LEU A 1 214 ? -1.112 12.354 16.477 1.00 97.81 214 LEU A O 1
ATOM 1732 N N . ARG A 1 215 ? -2.580 13.647 15.366 1.00 97.69 215 ARG A N 1
ATOM 1733 C CA . ARG A 1 215 ? -1.756 14.864 15.398 1.00 97.69 215 ARG A CA 1
ATOM 1734 C C . ARG A 1 215 ? -1.876 15.577 16.747 1.00 97.69 215 ARG A C 1
ATOM 1736 O O . ARG A 1 215 ? -2.869 15.432 17.460 1.00 97.69 215 ARG A O 1
ATOM 1743 N N . GLN A 1 216 ? -0.881 16.393 17.092 1.00 95.94 216 GLN A N 1
ATOM 1744 C CA . GLN A 1 216 ? -0.940 17.217 18.301 1.00 95.94 216 GLN A CA 1
ATOM 1745 C C . GLN A 1 216 ? -2.1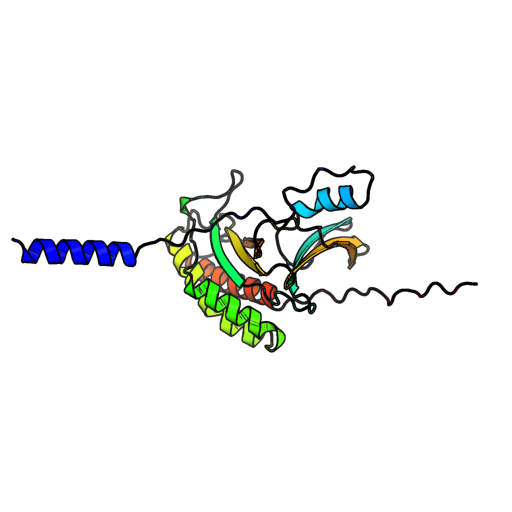41 18.177 18.237 1.00 95.94 216 GLN A C 1
ATOM 1747 O O . GLN A 1 216 ? -2.349 18.849 17.230 1.00 95.94 216 GLN A O 1
ATOM 1752 N N . GLY A 1 217 ? -2.955 18.211 19.297 1.00 96.38 217 GLY A N 1
ATOM 1753 C CA . GLY A 1 217 ? -4.175 19.029 19.366 1.00 96.38 217 GLY A CA 1
ATOM 1754 C C . GLY A 1 217 ? -5.378 18.481 18.584 1.00 96.38 217 GLY A C 1
ATOM 1755 O O . GLY A 1 217 ? -6.478 19.017 18.706 1.00 96.38 217 GLY A O 1
ATOM 1756 N N . GLU A 1 218 ? -5.218 17.399 17.817 1.00 97.94 218 GLU A N 1
ATOM 1757 C CA . GLU A 1 218 ? -6.324 16.762 17.103 1.00 97.94 218 GLU A CA 1
ATOM 1758 C C . GLU A 1 218 ? -7.205 15.972 18.081 1.00 97.94 218 GLU A C 1
ATOM 1760 O O . GLU A 1 218 ? -6.733 15.146 18.864 1.00 97.94 218 GLU A O 1
ATOM 1765 N N . ALA A 1 219 ? -8.520 16.192 18.035 1.00 98.00 219 ALA A N 1
ATOM 1766 C CA . ALA A 1 219 ? -9.454 15.377 18.802 1.00 98.00 219 ALA A CA 1
ATOM 1767 C C . ALA A 1 219 ? -9.552 13.960 18.205 1.00 98.00 219 ALA A C 1
ATOM 1769 O O . ALA A 1 219 ? -9.612 13.780 16.989 1.00 98.00 219 ALA A O 1
ATOM 1770 N N . PHE A 1 220 ? -9.663 12.929 19.050 1.00 97.56 220 PHE A N 1
ATOM 1771 C CA . PHE A 1 220 ? -9.647 11.524 18.602 1.00 97.56 220 PHE A CA 1
ATOM 1772 C C . PHE A 1 220 ? -10.751 11.166 17.581 1.00 97.56 220 PHE A C 1
ATOM 1774 O O . PHE A 1 220 ? -10.558 10.325 16.698 1.00 97.56 220 PHE A O 1
ATOM 1781 N N . HIS A 1 221 ? -11.918 11.811 17.672 1.00 97.06 221 HIS A N 1
ATOM 1782 C CA . HIS A 1 221 ? -13.000 11.624 16.702 1.00 97.06 221 HIS A CA 1
ATOM 1783 C C . HIS A 1 221 ? -12.671 12.249 15.335 1.00 97.06 221 HIS A C 1
ATOM 1785 O O . HIS A 1 221 ? -13.001 11.652 14.308 1.00 97.06 221 HIS A O 1
ATOM 1791 N N . THR A 1 222 ? -11.987 13.399 15.323 1.00 98.12 222 THR A N 1
ATOM 1792 C CA . THR A 1 222 ? -11.471 14.060 14.117 1.00 98.12 222 THR A CA 1
ATOM 1793 C C . THR A 1 222 ? -10.420 13.188 13.450 1.00 98.12 222 THR A C 1
ATOM 1795 O O . THR A 1 222 ? -10.560 12.894 12.269 1.00 98.12 222 THR A O 1
ATOM 1798 N N . PHE A 1 223 ? -9.477 12.646 14.225 1.00 98.00 223 PHE A N 1
ATOM 1799 C CA . PHE A 1 223 ? -8.499 11.671 13.736 1.00 98.00 223 PHE A CA 1
ATOM 1800 C C . PHE A 1 223 ? -9.149 10.456 13.090 1.00 98.00 223 PHE A C 1
ATOM 1802 O O . PHE A 1 223 ? -8.755 10.047 12.007 1.00 98.00 223 PHE A O 1
ATOM 1809 N N . THR A 1 224 ? -10.176 9.884 13.721 1.00 97.88 224 THR A N 1
ATOM 1810 C CA . THR A 1 224 ? -10.869 8.725 13.144 1.00 97.88 224 THR A CA 1
ATOM 1811 C C . THR A 1 224 ? -11.501 9.071 11.795 1.00 97.88 224 THR A C 1
ATOM 1813 O O . THR A 1 224 ? -11.491 8.236 10.896 1.00 97.88 224 THR A O 1
ATOM 1816 N N . ARG A 1 225 ? -12.083 10.270 11.657 1.00 98.25 225 ARG A N 1
ATOM 1817 C CA . ARG A 1 225 ? -12.676 10.733 10.396 1.00 98.25 225 ARG A CA 1
ATOM 1818 C C . ARG A 1 225 ? -11.592 10.960 9.346 1.00 98.25 225 ARG A C 1
ATOM 1820 O O . ARG A 1 225 ? -11.670 10.353 8.289 1.00 98.25 225 ARG A O 1
ATOM 1827 N N . ARG A 1 226 ? -10.545 11.713 9.691 1.00 98.25 226 ARG A N 1
ATOM 1828 C CA . ARG A 1 226 ? -9.391 11.944 8.820 1.00 98.25 226 ARG A CA 1
ATOM 1829 C C . ARG A 1 226 ? -8.766 10.633 8.356 1.00 98.25 226 ARG A C 1
ATOM 1831 O O . ARG A 1 226 ? -8.536 10.478 7.175 1.00 98.25 226 ARG A O 1
ATOM 1838 N N . LEU A 1 227 ? -8.563 9.658 9.241 1.00 98.44 227 LEU A N 1
ATOM 1839 C CA . LEU A 1 227 ? -7.991 8.362 8.869 1.00 98.44 227 LEU A CA 1
ATOM 1840 C C . LEU A 1 227 ? -8.867 7.599 7.856 1.00 98.44 227 LEU A C 1
ATOM 1842 O O . LEU A 1 227 ? -8.341 6.836 7.052 1.00 98.44 227 LEU A O 1
ATOM 1846 N N . GLN A 1 228 ? -10.193 7.790 7.869 1.00 98.44 228 GLN A N 1
ATOM 1847 C CA . GLN A 1 228 ? -11.073 7.241 6.825 1.00 98.44 228 GLN A CA 1
ATOM 1848 C C . GLN A 1 228 ? -10.847 7.932 5.485 1.00 98.44 228 GLN A C 1
ATOM 1850 O O . GLN A 1 228 ? -10.835 7.250 4.460 1.00 98.44 228 GLN A O 1
ATOM 1855 N N . ASP A 1 229 ? -10.674 9.251 5.498 1.00 98.50 229 ASP A N 1
ATOM 1856 C CA . ASP A 1 229 ? -10.414 10.045 4.300 1.00 98.50 229 ASP A CA 1
ATOM 1857 C C . ASP A 1 229 ? -9.017 9.730 3.741 1.00 98.50 229 ASP A C 1
ATOM 1859 O O . ASP A 1 229 ? -8.917 9.349 2.579 1.00 98.50 229 ASP A O 1
ATOM 1863 N N . ASP A 1 230 ? -7.979 9.736 4.585 1.00 98.44 230 ASP A N 1
ATOM 1864 C CA . ASP A 1 230 ? -6.597 9.365 4.249 1.00 98.44 230 ASP A CA 1
ATOM 1865 C C . ASP A 1 230 ? -6.541 7.957 3.632 1.00 98.44 230 ASP A C 1
ATOM 1867 O O . ASP A 1 230 ? -5.934 7.755 2.583 1.00 98.44 230 ASP A O 1
ATOM 1871 N N . LEU A 1 231 ? -7.222 6.974 4.239 1.00 98.50 231 LEU A N 1
ATOM 1872 C CA . LEU A 1 231 ? -7.283 5.615 3.695 1.00 98.50 231 LEU A CA 1
ATOM 1873 C C . LEU A 1 231 ? -8.082 5.547 2.385 1.00 98.50 231 LEU A C 1
ATOM 1875 O O . LEU A 1 231 ? -7.765 4.736 1.521 1.00 98.50 231 LEU A O 1
ATOM 1879 N N . THR A 1 232 ? -9.123 6.368 2.229 1.00 98.62 232 THR A N 1
ATOM 1880 C CA . THR A 1 232 ? -9.892 6.424 0.977 1.00 98.62 232 THR A CA 1
ATOM 1881 C C . THR A 1 232 ? -9.038 6.987 -0.151 1.00 98.62 232 THR A C 1
ATOM 1883 O O . THR A 1 232 ? -9.032 6.402 -1.231 1.00 98.62 232 THR A O 1
ATOM 1886 N N . ILE A 1 233 ? -8.314 8.080 0.101 1.00 97.50 233 ILE A N 1
ATOM 1887 C CA . ILE A 1 233 ? -7.389 8.702 -0.853 1.00 97.50 233 ILE A CA 1
ATOM 1888 C C . ILE A 1 233 ? -6.313 7.691 -1.236 1.00 97.50 233 ILE A C 1
ATOM 1890 O O . ILE A 1 233 ? -6.216 7.335 -2.401 1.00 97.50 233 ILE A O 1
ATOM 1894 N N . LEU A 1 234 ? -5.627 7.106 -0.251 1.00 97.62 234 LEU A N 1
ATOM 1895 C CA . LEU A 1 234 ? -4.559 6.137 -0.490 1.00 97.62 234 LEU A CA 1
ATOM 1896 C C . LEU A 1 234 ? -5.012 4.953 -1.348 1.00 97.62 234 LEU A C 1
ATOM 1898 O O . LEU A 1 234 ? -4.341 4.581 -2.304 1.00 97.62 234 LEU A O 1
ATOM 1902 N N . LEU A 1 235 ? -6.156 4.351 -1.020 1.00 97.88 235 LEU A N 1
ATOM 1903 C CA . LEU A 1 235 ? -6.695 3.235 -1.795 1.00 97.88 235 LEU A CA 1
ATOM 1904 C C . LEU A 1 235 ? -7.200 3.675 -3.179 1.00 97.88 235 LEU A C 1
ATOM 1906 O O . LEU A 1 235 ? -7.228 2.860 -4.093 1.00 97.88 235 LEU A O 1
ATOM 1910 N N . THR A 1 236 ? -7.610 4.933 -3.348 1.00 97.38 236 THR A N 1
ATOM 1911 C CA . THR A 1 236 ? -7.965 5.485 -4.664 1.00 97.38 236 THR A CA 1
ATOM 1912 C C . THR A 1 236 ? -6.710 5.673 -5.509 1.00 97.38 236 THR A C 1
ATOM 1914 O O . THR A 1 236 ? -6.673 5.185 -6.635 1.00 97.38 236 THR A O 1
ATOM 1917 N N . ASP A 1 237 ? -5.662 6.274 -4.945 1.00 95.06 237 ASP A N 1
ATOM 1918 C CA . ASP A 1 237 ? -4.364 6.474 -5.593 1.00 95.06 237 ASP A CA 1
ATOM 1919 C C . ASP A 1 237 ? -3.734 5.137 -5.988 1.00 95.06 237 ASP A C 1
ATOM 1921 O O . ASP A 1 237 ? -3.283 4.953 -7.118 1.00 95.06 237 ASP A O 1
ATOM 1925 N N . MET A 1 238 ? -3.800 4.143 -5.104 1.00 96.25 238 MET A N 1
ATOM 1926 C CA . MET A 1 238 ? -3.351 2.787 -5.406 1.00 96.25 238 MET A CA 1
ATOM 1927 C C . MET A 1 238 ? -4.023 2.224 -6.673 1.00 96.25 238 MET A C 1
ATOM 1929 O O . MET A 1 238 ? -3.379 1.568 -7.486 1.00 96.25 238 MET A O 1
ATOM 1933 N N . LEU A 1 239 ? -5.311 2.504 -6.886 1.00 95.25 239 LEU A N 1
ATOM 1934 C CA . LEU A 1 239 ? -6.072 1.972 -8.022 1.00 95.25 239 LEU A CA 1
ATOM 1935 C C . LEU A 1 239 ? -6.029 2.849 -9.280 1.00 95.25 239 LEU A C 1
ATOM 1937 O O . LEU A 1 239 ? -6.254 2.336 -10.374 1.00 95.25 239 LEU A O 1
ATOM 1941 N N . LYS A 1 240 ? -5.803 4.160 -9.140 1.00 91.38 240 LYS A N 1
ATOM 1942 C CA . LYS A 1 240 ? -5.945 5.134 -10.236 1.00 91.38 240 LYS A CA 1
ATOM 1943 C C . LYS A 1 240 ? -4.721 5.976 -10.517 1.00 91.38 240 LYS A C 1
ATOM 1945 O O . LYS A 1 240 ? -4.642 6.485 -11.624 1.00 91.38 240 LYS A O 1
ATOM 1950 N N . HIS A 1 241 ? -3.813 6.153 -9.562 1.00 81.62 241 HIS A N 1
ATOM 1951 C CA . HIS A 1 241 ? -2.643 6.982 -9.797 1.00 81.62 241 HIS A CA 1
ATOM 1952 C C . HIS A 1 241 ? -1.823 6.356 -10.918 1.00 81.62 241 HIS A C 1
ATOM 1954 O O . HIS A 1 241 ? -1.366 5.210 -10.793 1.00 81.62 241 HIS A O 1
ATOM 1960 N N . ASP A 1 242 ? -1.714 7.103 -12.011 1.00 68.00 242 ASP A N 1
ATOM 1961 C CA . ASP A 1 242 ? -1.113 6.624 -13.237 1.00 68.00 242 ASP A CA 1
ATOM 1962 C C . ASP A 1 242 ? 0.355 6.263 -13.011 1.00 68.00 242 ASP A C 1
ATOM 1964 O O . ASP A 1 242 ? 1.040 6.736 -12.094 1.00 68.00 242 ASP A O 1
ATOM 1968 N N . LEU A 1 243 ? 0.852 5.403 -13.890 1.00 60.44 243 LEU A N 1
ATOM 1969 C CA . LEU A 1 243 ? 2.273 5.368 -14.173 1.00 60.44 243 LEU A CA 1
ATOM 1970 C C . LEU A 1 243 ? 2.595 6.778 -14.700 1.00 60.44 243 LEU A C 1
ATOM 1972 O O . LEU A 1 243 ? 2.063 7.100 -15.759 1.00 60.44 243 LEU A O 1
ATOM 1976 N N . PRO A 1 244 ? 3.347 7.656 -13.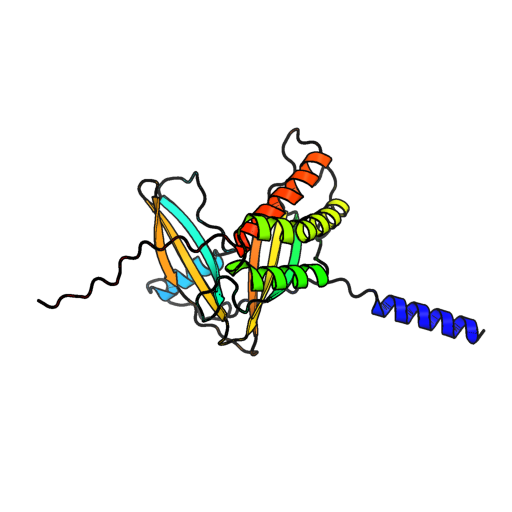993 1.00 54.38 244 PRO A N 1
ATOM 1977 C CA . PRO A 1 244 ? 3.914 8.858 -14.577 1.00 54.38 244 PRO A CA 1
ATOM 1978 C C . PRO A 1 244 ? 4.351 8.518 -15.979 1.00 54.38 244 PRO A C 1
ATOM 1980 O O . PRO A 1 244 ? 5.134 7.579 -16.145 1.00 54.38 244 PRO A O 1
ATOM 1983 N N . ASP A 1 245 ? 3.772 9.243 -16.937 1.00 46.97 245 ASP A N 1
ATOM 1984 C CA . ASP A 1 245 ? 4.112 9.149 -18.342 1.00 46.97 245 ASP A CA 1
ATOM 1985 C C . ASP A 1 245 ? 5.629 9.218 -18.377 1.00 46.97 245 ASP A C 1
ATOM 1987 O O . ASP A 1 245 ? 6.244 10.250 -18.076 1.00 46.97 245 ASP A O 1
ATOM 1991 N N . THR A 1 246 ? 6.256 8.064 -18.580 1.00 45.03 246 THR A N 1
ATOM 1992 C CA . THR A 1 246 ? 7.690 8.010 -18.710 1.00 45.03 246 THR A CA 1
ATOM 1993 C C . THR A 1 246 ? 7.919 8.800 -19.975 1.00 45.03 246 THR A C 1
ATOM 1995 O O . THR A 1 246 ? 7.734 8.270 -21.065 1.00 45.03 246 THR A O 1
ATOM 1998 N N . GLY A 1 247 ? 8.340 10.058 -19.851 1.00 38.34 247 GLY A N 1
ATOM 1999 C CA . GLY A 1 247 ? 8.899 10.855 -20.937 1.00 38.34 247 GLY A CA 1
ATOM 2000 C C . GLY A 1 247 ? 10.166 10.223 -21.534 1.00 38.34 247 GLY A C 1
ATOM 2001 O O . GLY A 1 247 ? 11.021 10.938 -22.049 1.00 38.34 247 GLY A O 1
ATOM 2002 N N . ALA A 1 248 ? 10.306 8.893 -21.463 1.00 37.12 248 ALA A N 1
ATOM 2003 C CA . ALA A 1 248 ? 10.932 8.063 -22.464 1.00 37.12 248 ALA A CA 1
ATOM 2004 C C . ALA A 1 248 ? 10.288 8.401 -23.813 1.00 37.12 248 ALA A C 1
ATOM 2006 O O . ALA A 1 248 ? 9.347 7.775 -24.296 1.00 37.12 248 ALA A O 1
ATOM 2007 N N . SER A 1 249 ? 10.806 9.474 -24.405 1.00 36.03 249 SER A N 1
ATOM 2008 C CA . SER A 1 249 ? 11.466 9.387 -25.700 1.00 36.03 249 SER A CA 1
ATOM 2009 C C . SER A 1 249 ? 11.288 7.997 -26.309 1.00 36.03 249 SER A C 1
ATOM 2011 O O . SER A 1 249 ? 11.805 7.005 -25.788 1.00 36.03 249 SER A O 1
ATOM 2013 N N . ARG A 1 250 ? 10.569 7.948 -27.436 1.00 33.78 250 ARG A N 1
ATOM 2014 C CA . ARG A 1 250 ? 10.719 6.875 -28.422 1.00 33.78 250 ARG A CA 1
ATOM 2015 C C . ARG A 1 250 ? 12.191 6.444 -28.462 1.00 33.78 250 ARG A C 1
ATOM 2017 O O . ARG A 1 250 ? 13.045 7.334 -28.366 1.00 33.78 250 ARG A O 1
ATOM 2024 N N . PRO A 1 251 ? 12.495 5.141 -28.603 1.00 36.12 251 PRO A N 1
ATOM 2025 C CA . PRO A 1 251 ? 13.869 4.722 -28.834 1.00 36.12 251 PRO A CA 1
ATOM 2026 C C . PRO A 1 251 ? 14.426 5.617 -29.940 1.00 36.12 251 PRO A C 1
ATOM 2028 O O . PRO A 1 251 ? 13.803 5.764 -30.992 1.00 36.12 251 PRO A O 1
ATOM 2031 N N . VAL A 1 252 ? 15.520 6.322 -29.652 1.00 42.19 252 VAL A N 1
ATOM 2032 C CA . VAL A 1 252 ? 16.275 6.977 -30.710 1.00 42.19 252 VAL A CA 1
ATOM 2033 C C . VAL A 1 252 ? 16.763 5.814 -31.549 1.00 42.19 252 VAL A C 1
ATOM 2035 O O . VAL A 1 252 ? 17.642 5.073 -31.111 1.00 42.19 252 VAL A O 1
ATOM 2038 N N . ASP A 1 253 ? 16.114 5.596 -32.691 1.00 34.72 253 ASP A N 1
ATOM 2039 C CA . ASP A 1 253 ? 16.635 4.713 -33.716 1.00 34.72 253 ASP A CA 1
ATOM 2040 C C . ASP A 1 253 ? 18.086 5.132 -33.910 1.00 34.72 253 ASP A C 1
ATOM 2042 O O . ASP A 1 253 ? 18.377 6.292 -34.221 1.00 34.72 253 ASP A O 1
ATOM 2046 N N . HIS A 1 254 ? 19.008 4.214 -33.629 1.00 36.78 254 HIS A N 1
ATOM 2047 C CA . HIS A 1 254 ? 20.391 4.389 -34.016 1.00 36.78 254 HIS A CA 1
ATOM 2048 C C . HIS A 1 254 ? 20.391 4.509 -35.539 1.00 36.78 254 HIS A C 1
ATOM 2050 O O . HIS A 1 254 ? 20.392 3.507 -36.252 1.00 36.78 254 HIS A O 1
ATOM 2056 N N . VAL A 1 255 ? 20.343 5.745 -36.034 1.00 35.38 255 VAL A N 1
ATOM 2057 C CA . VAL A 1 255 ? 20.693 6.062 -37.409 1.00 35.38 255 VAL A CA 1
ATOM 2058 C C . VAL A 1 255 ? 22.149 5.652 -37.535 1.00 35.38 255 VAL A C 1
ATOM 2060 O O . VAL A 1 255 ? 23.043 6.303 -36.996 1.00 35.38 255 VAL A O 1
ATOM 2063 N N . GLN A 1 256 ? 22.359 4.510 -38.181 1.00 38.25 256 GLN A N 1
ATOM 2064 C CA . GLN A 1 256 ? 23.649 4.164 -38.741 1.00 38.25 256 GLN A CA 1
ATOM 2065 C C . GLN A 1 256 ? 24.020 5.271 -39.732 1.00 38.25 256 GLN A C 1
ATOM 2067 O O . GLN A 1 256 ? 23.334 5.466 -40.736 1.00 38.25 256 GLN A O 1
ATOM 2072 N N . MET A 1 257 ? 25.086 5.998 -39.417 1.00 38.47 257 MET A N 1
ATOM 2073 C CA . MET A 1 257 ? 25.952 6.654 -40.392 1.00 38.47 257 MET A CA 1
ATOM 2074 C C . MET A 1 257 ? 27.370 6.167 -40.145 1.00 38.47 257 MET A C 1
ATOM 2076 O O . MET A 1 257 ? 27.754 6.092 -38.955 1.00 38.47 257 MET A O 1
#

Secondary structure (DSSP, 8-state):
-HHHHHHHHHHHHHHHHH--------PPPTTTTPPPPPTTSHHHHHHHHHTT--S-PPPPSS--TT-EEEEEEEEETTS-BTTTEEEEEEEEEEEETTEE-GGG-EE--HHHHHHHHHHHHHGGGS-HHHHHHHHHHHHHHHHHHHHTT--TTTTTS-EEEEEEEEEEBTTEEEEEEEEEEETTEEEEEEEE------SSSEEEEEEEEEE--PPTT--HHHHHHHHHHHHHHHHHHHHH---------S-------

pLDDT: mean 89.48, std 14.14, range [33.78, 98.62]

Sequence (257 aa):
LALGMILVLLLVILRLLIRRRPRFELFTPPYANVPPMAPSTNAGRRQGWQFHAQNDQPPYYPADAGATHIRKLLIGMDGTKMGNWDVTGMRMNQYDQYGRIARSEVVAARKHCHSLSKIAEKAPTLNEEQVSRRVRPVARAFVSQFRRKINARSAILPIALDIAFEGVHGEVRIRFELYYLEQGRWRMVDSWEPEMTVAARAIHENYTYSLNGLRQGEAFHTFTRRLQDDLTILLTDMLKHDLPDTGASRPVDHVQM

Foldseek 3Di:
DVVVVVVVVVVVVVVVVVDPADDDDDDDFLCNPPPQDDCVDPVNVCVVCVVVAQAADDDDPDDDAFDKDKHKFKAWPVRAGCFQKAFQWKWKFFADPVGTDPLLIDIADRVLSRQLRVLLNCLVVDDLVRSLVSNLVSLLVRLVRSLVSDDPVRQQTKMKMKIKIKGFPVGIWMKMWMWTQHPNDTATPDMDTDDGNDPDRMGMDMHIDIDGGADVPRDPVNRSVVSSVVSSNVSSCSRHVDDPPNPPDDPPPPPDD